Protein AF-A0AAV4MC51-F1 (afdb_monomer_lite)

Secondary structure (DSSP, 8-state):
-HHHHHHHHHHHHHHHHHHHHHHHHHHHHHHHHHHHHHHHHHHHHHHHHHHHHHHHHHHTT------TTTHHHHHHHHHHHHHHHHHHHHHHHHTS-HHHHHHHHHHHHHHHHHHHHHHHHHHHHHHHHHHHHHHHHHHHHHHHHHHHHHHHHHHHHHHHHHHHHHHHHHHHHHHHHHHHHHHHHHHHHHHHHHHHHHHHHHHHHHHHHHHHHHHHHHHHHHIIIIITTT----S-S---------SS----S-HHHHHHHHHHHHHHHHHHHHTS-----------------------------------PPPPPP-PPPPPPP------------

Structure (mmCIF, N/CA/C/O backbone):
data_AF-A0AAV4MC51-F1
#
_entry.id   AF-A0AAV4MC51-F1
#
loop_
_atom_site.group_PDB
_atom_site.id
_atom_site.type_symbol
_atom_site.label_atom_id
_atom_site.label_alt_id
_atom_site.label_comp_id
_atom_site.label_asym_id
_atom_site.label_entity_id
_atom_site.label_seq_id
_atom_site.pdbx_PDB_ins_code
_atom_site.Cartn_x
_atom_site.Cartn_y
_atom_site.Cartn_z
_atom_site.occupancy
_atom_site.B_iso_or_equiv
_atom_site.auth_seq_id
_atom_site.auth_comp_id
_atom_site.auth_asym_id
_atom_site.auth_atom_id
_atom_site.pdbx_PDB_model_num
ATOM 1 N N . MET A 1 1 ? 11.069 18.312 -15.472 1.00 50.25 1 MET A N 1
ATOM 2 C CA . MET A 1 1 ? 12.139 17.637 -16.248 1.00 50.25 1 MET A CA 1
ATOM 3 C C . MET A 1 1 ? 11.654 16.826 -17.460 1.00 50.25 1 MET A C 1
ATOM 5 O O . MET A 1 1 ? 12.389 16.757 -18.437 1.00 50.25 1 MET A O 1
ATOM 9 N N . LEU A 1 2 ? 10.421 16.301 -17.485 1.00 48.34 2 LEU A N 1
ATOM 10 C CA . LEU A 1 2 ? 9.883 15.518 -18.620 1.00 48.34 2 LEU A CA 1
ATOM 11 C C . LEU A 1 2 ? 9.881 16.248 -19.986 1.00 48.34 2 LEU A C 1
ATOM 13 O O . LEU A 1 2 ? 10.142 15.630 -21.013 1.00 48.34 2 LEU A O 1
ATOM 17 N N . LYS A 1 3 ? 9.699 17.578 -20.016 1.00 55.88 3 LYS A N 1
ATOM 18 C CA . LYS A 1 3 ? 9.700 18.366 -21.269 1.00 55.88 3 LYS A CA 1
ATOM 19 C C . LYS A 1 3 ? 11.071 18.485 -21.960 1.00 55.88 3 LYS A C 1
ATOM 21 O O . LYS A 1 3 ? 11.108 18.735 -23.159 1.00 55.88 3 LYS A O 1
ATOM 26 N N . LYS A 1 4 ? 12.194 18.313 -21.243 1.00 58.88 4 LYS A N 1
ATOM 27 C CA . LYS A 1 4 ? 13.542 18.359 -21.852 1.00 58.88 4 LYS A CA 1
ATOM 28 C C . LYS A 1 4 ? 13.909 17.031 -22.527 1.00 58.88 4 LYS A C 1
ATOM 30 O O . LYS A 1 4 ? 14.429 17.056 -23.637 1.00 58.88 4 LYS A O 1
ATOM 35 N N . LYS A 1 5 ? 13.541 15.890 -21.927 1.00 58.84 5 LYS A N 1
ATOM 36 C CA . LYS A 1 5 ? 13.792 14.553 -22.503 1.00 58.84 5 LYS A CA 1
ATOM 37 C C . LYS A 1 5 ? 13.066 14.336 -23.841 1.00 58.84 5 LYS A C 1
ATOM 39 O O . LYS A 1 5 ? 13.622 13.713 -24.738 1.00 58.84 5 LYS A O 1
ATOM 44 N N . GLY A 1 6 ? 11.870 14.909 -24.014 1.00 64.75 6 GLY A N 1
ATOM 45 C CA . GLY A 1 6 ? 11.143 14.854 -25.291 1.00 64.75 6 GLY A CA 1
ATOM 46 C C . GLY A 1 6 ? 11.838 15.598 -26.440 1.00 64.75 6 GLY A C 1
ATOM 47 O O . GLY A 1 6 ? 11.823 15.123 -27.570 1.00 64.75 6 GLY A O 1
ATOM 48 N N . LYS A 1 7 ? 12.506 16.726 -26.157 1.00 70.94 7 LYS A N 1
ATOM 49 C CA . LYS A 1 7 ? 13.200 17.521 -27.187 1.00 70.94 7 LYS A CA 1
ATOM 50 C C . LYS A 1 7 ? 14.459 16.836 -27.723 1.00 70.94 7 LYS A C 1
ATOM 52 O O . LYS A 1 7 ? 14.741 16.954 -28.908 1.00 70.94 7 LYS A O 1
ATOM 57 N N . ILE A 1 8 ? 15.181 16.105 -26.872 1.00 75.94 8 ILE A N 1
ATOM 58 C CA . ILE A 1 8 ? 16.390 15.372 -27.278 1.00 75.94 8 ILE A CA 1
ATOM 59 C C . ILE A 1 8 ? 16.013 14.198 -28.188 1.00 75.94 8 ILE A C 1
ATOM 61 O O . ILE A 1 8 ? 16.574 14.071 -29.271 1.00 75.94 8 ILE A O 1
ATOM 65 N N . LYS A 1 9 ? 14.985 13.416 -27.821 1.00 78.19 9 LYS A N 1
ATOM 66 C CA . LYS A 1 9 ? 14.480 12.319 -28.669 1.00 78.19 9 LYS A CA 1
ATOM 67 C C . LYS A 1 9 ? 14.028 12.805 -30.048 1.00 78.19 9 LYS A C 1
ATOM 69 O O . LYS A 1 9 ? 14.306 12.147 -31.042 1.00 78.19 9 LYS A O 1
ATOM 74 N N . LEU A 1 10 ? 13.367 13.963 -30.108 1.00 83.06 10 LEU A N 1
ATOM 75 C CA . LEU A 1 10 ? 12.896 14.529 -31.371 1.00 83.06 10 LEU A CA 1
ATOM 76 C C . LEU A 1 10 ? 14.051 15.006 -32.264 1.00 83.06 10 LEU A C 1
ATOM 78 O O . LEU A 1 10 ? 13.988 14.828 -33.474 1.00 83.06 10 LEU A O 1
ATOM 82 N N . LYS A 1 11 ? 15.113 15.575 -31.677 1.00 83.38 11 LYS A N 1
ATOM 83 C CA . LYS A 1 11 ? 16.300 16.005 -32.430 1.00 83.38 11 LYS A CA 1
ATOM 84 C C . LYS A 1 11 ? 17.061 14.808 -33.011 1.00 83.38 11 LYS A C 1
ATOM 86 O O . LYS A 1 11 ? 17.324 14.798 -34.204 1.00 83.38 11 LYS A O 1
ATOM 91 N N . VAL A 1 12 ? 17.302 13.772 -32.202 1.00 85.00 12 VAL A N 1
ATOM 92 C CA . VAL A 1 12 ? 17.969 12.535 -32.656 1.00 85.00 12 VAL A CA 1
ATOM 93 C C . VAL A 1 12 ? 17.168 11.842 -33.763 1.00 85.00 12 VAL A C 1
ATOM 95 O O . VAL A 1 12 ? 17.741 11.419 -34.760 1.00 85.00 12 VAL A O 1
ATOM 98 N N . ALA A 1 13 ? 15.838 11.776 -33.637 1.00 84.75 13 ALA A N 1
ATOM 99 C CA . ALA A 1 13 ? 14.985 11.212 -34.684 1.00 84.75 13 ALA A CA 1
ATOM 100 C C . ALA A 1 13 ? 15.058 12.007 -36.000 1.00 84.75 13 ALA A C 1
ATOM 102 O O . ALA A 1 13 ? 15.025 11.419 -37.078 1.00 84.75 13 ALA A O 1
ATOM 103 N N . LEU A 1 14 ? 15.174 13.336 -35.920 1.00 89.31 14 LEU A N 1
ATOM 104 C CA . LEU A 1 14 ? 15.249 14.209 -37.091 1.00 89.31 14 LEU A CA 1
ATOM 105 C C . LEU A 1 14 ? 16.610 14.114 -37.797 1.00 89.31 14 LEU A C 1
ATOM 107 O O . LEU A 1 14 ? 16.656 14.130 -39.025 1.00 89.31 14 LEU A O 1
ATOM 111 N N . ASP A 1 15 ? 17.695 13.958 -37.038 1.00 89.31 15 ASP A N 1
ATOM 112 C CA . ASP A 1 15 ? 19.036 13.743 -37.591 1.00 89.31 15 ASP A CA 1
ATOM 113 C C . ASP A 1 15 ? 19.159 12.343 -38.230 1.00 89.31 15 ASP A C 1
ATOM 115 O O . ASP A 1 15 ? 19.664 12.219 -39.345 1.00 89.31 15 ASP A O 1
ATOM 119 N N . LEU A 1 16 ? 18.582 11.300 -37.614 1.00 87.38 16 LEU A N 1
ATOM 120 C CA . LEU A 1 16 ? 18.492 9.963 -38.224 1.00 87.38 16 LEU A CA 1
ATOM 121 C C . LEU A 1 16 ? 17.684 9.966 -39.530 1.00 87.38 16 LEU A C 1
ATOM 123 O O . LEU A 1 16 ? 18.076 9.315 -40.497 1.00 87.38 16 LEU A O 1
ATOM 127 N N . ALA A 1 17 ? 16.578 10.715 -39.586 1.00 88.50 17 ALA A N 1
ATOM 128 C CA . ALA A 1 17 ? 15.762 10.825 -40.793 1.00 88.50 17 ALA A CA 1
ATOM 129 C C . ALA A 1 17 ? 16.511 11.508 -41.952 1.00 88.50 17 ALA A C 1
ATOM 131 O O . ALA A 1 17 ? 16.358 11.095 -43.100 1.00 88.50 17 ALA A O 1
ATOM 132 N N . LYS A 1 18 ? 17.345 12.517 -41.663 1.00 90.69 18 LYS A N 1
ATOM 133 C CA . LYS A 1 18 ? 18.205 13.155 -42.674 1.00 90.69 18 LYS A CA 1
ATOM 134 C C . LYS A 1 18 ? 19.258 12.192 -43.209 1.00 90.69 18 LYS A C 1
ATOM 136 O O . LYS A 1 18 ? 19.372 12.052 -44.422 1.00 90.69 18 LYS A O 1
ATOM 141 N N . ASN A 1 19 ? 19.941 11.469 -42.323 1.00 88.12 19 ASN A N 1
ATOM 142 C CA . ASN A 1 19 ? 20.953 10.492 -42.728 1.00 88.12 19 ASN A CA 1
ATOM 143 C C . ASN A 1 19 ? 20.348 9.360 -43.578 1.00 88.12 19 ASN A C 1
ATOM 145 O O . ASN A 1 19 ? 20.951 8.935 -44.558 1.00 88.12 19 ASN A O 1
ATOM 149 N N . LEU A 1 20 ? 19.130 8.904 -43.255 1.00 88.88 20 LEU A N 1
ATOM 150 C CA . LEU A 1 20 ? 18.408 7.925 -44.075 1.00 88.88 20 LEU A CA 1
ATOM 151 C C . LEU A 1 20 ? 18.030 8.475 -45.457 1.00 88.88 20 LEU A C 1
ATOM 153 O O . LEU A 1 20 ? 18.090 7.739 -46.439 1.00 88.88 20 LEU A O 1
ATOM 157 N N . ALA A 1 21 ? 17.653 9.753 -45.552 1.00 89.19 21 ALA A N 1
ATOM 158 C CA . ALA A 1 21 ? 17.353 10.386 -46.834 1.00 89.19 21 ALA A CA 1
ATOM 159 C C . ALA A 1 21 ? 18.606 10.516 -47.716 1.00 89.19 21 ALA A C 1
ATOM 161 O O . ALA A 1 21 ? 18.536 10.254 -48.915 1.00 89.19 21 ALA A O 1
ATOM 162 N N . GLU A 1 22 ? 19.751 10.864 -47.126 1.00 89.69 22 GLU A N 1
ATOM 163 C CA . GLU A 1 22 ? 21.036 10.906 -47.832 1.00 89.69 22 GLU A CA 1
ATOM 164 C C . GLU A 1 22 ? 21.460 9.512 -48.311 1.00 89.69 22 GLU A C 1
ATOM 166 O O . GLU A 1 22 ? 21.801 9.357 -49.481 1.00 89.69 22 GLU A O 1
ATOM 171 N N . LEU A 1 23 ? 21.342 8.482 -47.464 1.00 88.81 23 LEU A N 1
ATOM 172 C CA . LEU A 1 23 ? 21.632 7.093 -47.843 1.00 88.81 23 LEU A CA 1
ATOM 173 C C . LEU A 1 23 ? 20.765 6.625 -49.023 1.00 88.81 23 LEU A C 1
ATOM 175 O O . LEU A 1 23 ? 21.254 5.974 -49.940 1.00 88.81 23 LEU A O 1
ATOM 179 N N . ASN A 1 24 ? 19.483 6.996 -49.030 1.00 89.00 24 ASN A N 1
ATOM 180 C CA . ASN A 1 24 ? 18.566 6.639 -50.110 1.00 89.00 24 ASN A CA 1
ATOM 181 C C . ASN A 1 24 ? 18.911 7.351 -51.433 1.00 89.00 24 ASN A C 1
ATOM 183 O O . ASN A 1 24 ? 18.680 6.806 -52.507 1.00 89.00 24 ASN A O 1
ATOM 187 N N . ASN A 1 25 ? 19.494 8.554 -51.378 1.00 90.00 25 ASN A N 1
ATOM 188 C CA . ASN A 1 25 ? 20.013 9.219 -52.575 1.00 90.00 25 ASN A CA 1
ATOM 189 C C . ASN A 1 25 ? 21.273 8.527 -53.114 1.00 90.00 25 ASN A C 1
ATOM 191 O O . ASN A 1 25 ? 21.419 8.430 -54.327 1.00 90.00 25 ASN A O 1
ATOM 195 N N . TYR A 1 26 ? 22.149 8.015 -52.241 1.00 87.50 26 TYR A N 1
ATOM 196 C CA . TYR A 1 26 ? 23.305 7.224 -52.675 1.00 87.50 26 TYR A CA 1
ATOM 197 C C . TYR A 1 26 ? 22.891 5.918 -53.359 1.00 87.50 26 TYR A C 1
ATOM 199 O O . TYR A 1 26 ? 23.420 5.619 -54.422 1.00 87.50 26 TYR A O 1
ATOM 207 N N . LEU A 1 27 ? 21.907 5.197 -52.810 1.00 87.06 27 LEU A N 1
ATOM 208 C CA . LEU A 1 27 ? 21.383 3.973 -53.434 1.00 87.06 27 LEU A CA 1
ATOM 209 C C . LEU A 1 27 ? 20.798 4.237 -54.829 1.00 87.06 27 LEU A C 1
ATOM 211 O O . LEU A 1 27 ? 21.036 3.469 -55.749 1.00 87.06 27 LEU A O 1
ATOM 215 N N . LYS A 1 28 ? 20.101 5.363 -55.022 1.00 89.38 28 LYS A N 1
ATOM 216 C CA . LYS A 1 28 ? 19.599 5.747 -56.352 1.00 89.38 28 LYS A CA 1
ATOM 217 C C . LYS A 1 28 ? 20.711 6.033 -57.358 1.00 89.38 28 LYS A C 1
ATOM 219 O O . LYS A 1 28 ? 20.569 5.683 -58.520 1.00 89.38 28 LYS A O 1
ATOM 224 N N . LEU A 1 29 ? 21.794 6.677 -56.922 1.00 89.25 29 LEU A N 1
ATOM 225 C CA . LEU A 1 29 ? 22.951 6.928 -57.786 1.00 89.25 29 LEU A CA 1
ATOM 226 C C . LEU A 1 29 ? 23.673 5.625 -58.161 1.00 89.25 29 LEU A C 1
ATOM 228 O O . LEU A 1 29 ? 24.224 5.531 -59.253 1.00 89.25 29 LEU A O 1
ATOM 232 N N . GLU A 1 30 ? 23.669 4.630 -57.271 1.00 88.88 30 GLU A N 1
ATOM 233 C CA . GLU A 1 30 ? 24.197 3.291 -57.550 1.00 88.88 30 GLU A CA 1
ATOM 234 C C . GLU A 1 30 ? 23.331 2.559 -58.588 1.00 88.88 30 GLU A C 1
ATOM 236 O O . GLU A 1 30 ? 23.865 2.081 -59.587 1.00 88.88 30 GLU A O 1
ATOM 241 N N . ASP A 1 31 ? 22.001 2.591 -58.434 1.00 88.81 31 ASP A N 1
ATOM 242 C CA . ASP A 1 31 ? 21.061 2.029 -59.415 1.00 88.81 31 ASP A CA 1
ATOM 243 C C . ASP A 1 31 ? 21.202 2.691 -60.807 1.00 88.81 31 ASP A C 1
ATOM 245 O O . ASP A 1 31 ? 21.149 2.009 -61.833 1.00 88.81 31 ASP A O 1
ATOM 249 N N . GLU A 1 32 ? 21.406 4.016 -60.865 1.00 90.62 32 GLU A N 1
ATOM 250 C CA . GLU A 1 32 ? 21.660 4.748 -62.119 1.00 90.62 32 GLU A CA 1
ATOM 251 C C . GLU A 1 32 ? 22.982 4.314 -62.775 1.00 90.62 32 GLU A C 1
ATOM 253 O O . GLU A 1 32 ? 23.027 4.080 -63.985 1.00 90.62 32 GLU A O 1
ATOM 258 N N . ALA A 1 33 ? 24.048 4.137 -61.988 1.00 86.12 33 ALA A N 1
ATOM 259 C CA . ALA A 1 33 ? 25.337 3.669 -62.494 1.00 86.12 33 ALA A CA 1
ATOM 260 C C . ALA A 1 33 ? 25.267 2.228 -63.034 1.00 86.12 33 ALA A C 1
ATOM 262 O O . ALA A 1 33 ? 25.865 1.920 -64.070 1.00 86.12 33 ALA A O 1
ATOM 263 N N . ASP A 1 34 ? 24.509 1.352 -62.373 1.00 86.75 34 ASP A N 1
ATOM 264 C CA . ASP A 1 34 ? 24.262 -0.010 -62.848 1.00 86.75 34 ASP A CA 1
ATOM 265 C C . ASP A 1 34 ? 23.446 -0.017 -64.149 1.00 86.75 34 ASP A C 1
ATOM 267 O O . ASP A 1 34 ? 23.729 -0.796 -65.066 1.00 86.75 34 ASP A O 1
ATOM 271 N N . GLN A 1 35 ? 22.478 0.892 -64.287 1.00 89.44 35 GLN A N 1
ATOM 272 C CA . GLN A 1 35 ? 21.711 1.051 -65.521 1.00 89.44 35 GLN A CA 1
ATOM 273 C C . GLN A 1 35 ? 22.593 1.517 -66.692 1.00 89.44 35 GLN A C 1
ATOM 275 O O . GLN A 1 35 ? 22.467 0.991 -67.804 1.00 89.44 35 GLN A O 1
ATOM 280 N N . ASP A 1 36 ? 23.530 2.433 -66.446 1.00 88.31 36 ASP A N 1
ATOM 281 C CA . ASP A 1 36 ? 24.516 2.871 -67.439 1.00 88.31 36 ASP A CA 1
ATOM 282 C C . ASP A 1 36 ? 25.457 1.727 -67.861 1.00 88.31 36 ASP A C 1
ATOM 284 O O . ASP A 1 36 ? 25.787 1.587 -69.045 1.00 88.31 36 ASP A O 1
ATOM 288 N N . LEU A 1 37 ? 25.850 0.847 -66.931 1.00 85.19 37 LEU A N 1
ATOM 289 C CA . LEU A 1 37 ? 26.645 -0.347 -67.244 1.00 85.19 37 LEU A CA 1
ATOM 290 C C . LEU A 1 37 ? 25.886 -1.333 -68.140 1.00 85.19 37 LEU A C 1
ATOM 292 O O . LEU A 1 37 ? 26.482 -1.912 -69.057 1.00 85.19 37 LEU A O 1
ATOM 296 N N . VAL A 1 38 ? 24.579 -1.502 -67.923 1.00 87.31 38 VAL A N 1
ATOM 297 C CA . VAL A 1 38 ? 23.725 -2.325 -68.793 1.00 87.31 38 VAL A CA 1
ATOM 298 C C . VAL A 1 38 ? 23.650 -1.725 -70.198 1.00 87.31 38 VAL A C 1
ATOM 300 O O . VAL A 1 38 ? 23.897 -2.440 -71.173 1.00 87.31 38 VAL A O 1
ATOM 303 N N . GLN A 1 39 ? 23.415 -0.413 -70.319 1.00 87.19 39 GLN A N 1
ATOM 304 C CA . GLN A 1 39 ? 23.405 0.275 -71.619 1.00 87.19 39 GLN A CA 1
ATOM 305 C C . GLN A 1 39 ? 24.753 0.159 -72.341 1.00 87.19 39 GLN A C 1
ATOM 307 O O . GLN A 1 39 ? 24.806 -0.066 -73.553 1.00 87.19 39 GLN A O 1
ATOM 312 N N . PHE A 1 40 ? 25.864 0.244 -71.606 1.00 85.25 40 PHE A N 1
ATOM 313 C CA . PHE A 1 40 ? 27.193 0.035 -72.170 1.00 85.25 40 PHE A CA 1
ATOM 314 C C . PHE A 1 40 ? 27.392 -1.408 -72.667 1.00 85.25 40 PHE A C 1
ATOM 316 O O . PHE A 1 40 ? 28.027 -1.636 -73.701 1.00 85.25 40 PHE A O 1
ATOM 323 N N . GLY A 1 41 ? 26.815 -2.392 -71.971 1.00 85.38 41 GLY A N 1
ATOM 324 C CA . GLY A 1 41 ? 26.768 -3.788 -72.407 1.00 85.38 41 GLY A CA 1
ATOM 325 C C . GLY A 1 41 ? 26.028 -3.969 -73.736 1.00 85.38 41 GLY A C 1
ATOM 326 O O . GLY A 1 41 ? 26.558 -4.599 -74.656 1.00 85.38 41 GLY A O 1
ATOM 327 N N . GLU A 1 42 ? 24.851 -3.357 -73.875 1.00 87.19 42 GLU A N 1
ATOM 328 C CA . GLU A 1 42 ? 24.064 -3.363 -75.117 1.00 87.19 42 GLU A CA 1
ATOM 329 C C . GLU A 1 42 ? 24.795 -2.649 -76.262 1.00 87.19 42 GLU A C 1
ATOM 331 O O . GLU A 1 42 ? 24.848 -3.149 -77.393 1.00 87.19 42 GLU A O 1
ATOM 336 N N . PHE A 1 43 ? 25.443 -1.518 -75.975 1.00 88.88 43 PHE A N 1
ATOM 337 C CA . PHE A 1 43 ? 26.292 -0.820 -76.938 1.00 88.88 43 PHE A CA 1
ATOM 338 C C . PHE A 1 43 ? 27.453 -1.705 -77.413 1.00 88.88 43 PHE A C 1
ATOM 340 O O . PHE A 1 43 ? 27.717 -1.821 -78.609 1.00 88.88 43 PHE A O 1
ATOM 347 N N . LYS A 1 44 ? 28.124 -2.410 -76.498 1.00 86.94 44 LYS A N 1
ATOM 348 C CA . LYS A 1 44 ? 29.199 -3.345 -76.852 1.00 86.94 44 LYS A CA 1
ATOM 349 C C . LYS A 1 44 ? 28.686 -4.495 -77.720 1.00 86.94 44 LYS A C 1
ATOM 351 O O . LYS A 1 44 ? 29.370 -4.917 -78.653 1.00 86.94 44 LYS A O 1
ATOM 356 N N . GLN A 1 45 ? 27.487 -4.998 -77.443 1.00 87.06 45 GLN A N 1
ATOM 357 C CA . GLN A 1 45 ? 26.877 -6.072 -78.221 1.00 87.06 45 GLN A CA 1
ATOM 358 C C . GLN A 1 45 ? 26.471 -5.605 -79.624 1.00 87.06 45 GLN A C 1
ATOM 360 O O . GLN A 1 45 ? 26.774 -6.285 -80.603 1.00 87.06 45 GLN A O 1
ATOM 365 N N . THR A 1 46 ? 25.861 -4.425 -79.751 1.00 87.88 46 THR A N 1
ATOM 366 C CA . THR A 1 46 ? 25.545 -3.824 -81.057 1.00 87.88 46 THR A CA 1
ATOM 367 C C . THR A 1 46 ? 26.810 -3.513 -81.855 1.00 87.88 46 THR A C 1
ATOM 369 O O . THR A 1 46 ? 26.871 -3.840 -83.040 1.00 87.88 46 THR A O 1
ATOM 372 N N . PHE A 1 47 ? 27.860 -2.995 -81.212 1.00 87.31 47 PHE A N 1
ATOM 373 C CA . PHE A 1 47 ? 29.167 -2.790 -81.834 1.00 87.31 47 PHE A CA 1
ATOM 374 C C . PHE A 1 47 ? 29.762 -4.103 -82.360 1.00 87.31 47 PHE A C 1
ATOM 376 O O . PHE A 1 47 ? 30.181 -4.174 -83.516 1.00 87.31 47 PHE A O 1
ATOM 383 N N . ASN A 1 48 ? 29.732 -5.172 -81.559 1.00 86.88 48 ASN A N 1
ATOM 384 C CA . ASN A 1 48 ? 30.182 -6.494 -81.995 1.00 86.88 48 ASN A CA 1
ATOM 385 C C . ASN A 1 48 ? 29.341 -7.032 -83.159 1.00 86.88 48 ASN A C 1
ATOM 387 O O . ASN A 1 48 ? 29.911 -7.551 -84.112 1.00 86.88 48 ASN A O 1
ATOM 391 N N . ASN A 1 49 ? 28.019 -6.840 -83.145 1.00 86.75 49 ASN A N 1
ATOM 392 C CA . ASN A 1 49 ? 27.143 -7.232 -84.253 1.00 86.75 49 ASN A CA 1
ATOM 393 C C . ASN A 1 49 ? 27.471 -6.468 -85.544 1.00 86.75 49 ASN A C 1
ATOM 395 O O . ASN A 1 49 ? 27.432 -7.051 -86.628 1.00 86.75 49 ASN A O 1
ATOM 399 N N . VAL A 1 50 ? 27.823 -5.182 -85.453 1.00 85.88 50 VAL A N 1
ATOM 400 C CA . VAL A 1 50 ? 28.284 -4.385 -86.601 1.00 85.88 50 VAL A CA 1
ATOM 401 C C . VAL A 1 50 ? 29.622 -4.917 -87.116 1.00 85.88 50 VAL A C 1
ATOM 403 O O . VAL A 1 50 ? 29.753 -5.177 -88.312 1.00 85.88 50 VAL A O 1
ATOM 406 N N . VAL A 1 51 ? 30.594 -5.162 -86.233 1.00 83.56 51 VAL A N 1
ATOM 407 C CA . VAL A 1 51 ? 31.892 -5.758 -86.597 1.00 83.56 51 VAL A CA 1
ATOM 408 C C . VAL A 1 51 ? 31.709 -7.132 -87.251 1.00 83.56 51 VAL A C 1
ATOM 410 O O . VAL A 1 51 ? 32.322 -7.418 -88.284 1.00 83.56 51 VAL A O 1
ATOM 413 N N . ASP A 1 52 ? 30.834 -7.968 -86.697 1.00 82.56 52 ASP A N 1
ATOM 414 C CA . ASP A 1 52 ? 30.513 -9.296 -87.212 1.00 82.56 52 ASP A CA 1
ATOM 415 C C . ASP A 1 52 ? 29.703 -9.241 -88.511 1.00 82.56 52 ASP A C 1
ATOM 417 O O . ASP A 1 52 ? 29.850 -10.146 -89.322 1.00 82.56 52 ASP A O 1
ATOM 421 N N . SER A 1 53 ? 28.926 -8.182 -88.764 1.00 81.50 53 SER A N 1
ATOM 422 C CA . SER A 1 53 ? 28.235 -7.937 -90.043 1.00 81.50 53 SER A CA 1
ATOM 423 C C . SER A 1 53 ? 29.182 -7.416 -91.128 1.00 81.50 53 SER A C 1
ATOM 425 O O . SER A 1 53 ? 29.019 -7.733 -92.307 1.00 81.50 53 SER A O 1
ATOM 427 N N . ILE A 1 54 ? 30.227 -6.678 -90.745 1.00 75.62 54 ILE A N 1
ATOM 428 C CA . ILE A 1 54 ? 31.296 -6.230 -91.650 1.00 75.62 54 ILE A CA 1
ATOM 429 C C . ILE A 1 54 ? 32.248 -7.391 -91.990 1.00 75.62 54 ILE A C 1
ATOM 431 O O . ILE A 1 54 ? 32.762 -7.477 -93.109 1.00 75.62 54 ILE A O 1
ATOM 435 N N . ARG A 1 55 ? 32.461 -8.341 -91.069 1.00 72.88 55 ARG A N 1
ATOM 436 C CA . ARG A 1 55 ? 33.347 -9.502 -91.272 1.00 72.88 55 ARG A CA 1
ATOM 437 C C . ARG A 1 55 ? 33.002 -10.351 -92.520 1.00 72.88 55 ARG A C 1
ATOM 439 O O . ARG A 1 55 ? 33.936 -10.694 -93.247 1.00 72.88 55 ARG A O 1
ATOM 446 N N . PRO A 1 56 ? 31.735 -10.680 -92.846 1.00 63.72 56 PRO A N 1
ATOM 447 C CA . PRO A 1 56 ? 31.368 -11.364 -94.081 1.00 63.72 56 PRO A CA 1
ATOM 448 C C . PRO A 1 56 ? 31.389 -10.450 -95.307 1.00 63.72 56 PRO A C 1
ATOM 450 O O . PRO A 1 56 ? 31.570 -10.975 -96.396 1.00 63.72 56 PRO A O 1
ATOM 453 N N . VAL A 1 57 ? 31.281 -9.121 -95.177 1.00 63.53 57 VAL A N 1
ATOM 454 C CA . VAL A 1 57 ? 31.528 -8.197 -96.306 1.00 63.53 57 VAL A CA 1
ATOM 455 C C . VAL A 1 57 ? 33.003 -8.258 -96.714 1.00 63.53 57 VAL A C 1
ATOM 457 O O . VAL A 1 57 ? 33.301 -8.409 -97.894 1.00 63.53 57 VAL A O 1
ATOM 460 N N . LYS A 1 58 ? 33.924 -8.312 -95.739 1.00 57.53 58 LYS A N 1
ATOM 461 C CA . LYS A 1 58 ? 35.349 -8.597 -95.992 1.00 57.53 58 LYS A CA 1
ATOM 462 C C . LYS A 1 58 ? 35.605 -10.003 -96.559 1.00 57.53 58 LYS A C 1
ATOM 464 O O . LYS A 1 58 ? 36.559 -10.183 -97.306 1.00 57.53 58 LYS A O 1
ATOM 469 N N . ARG A 1 59 ? 34.775 -11.006 -96.233 1.00 53.59 59 ARG A N 1
ATOM 470 C CA . ARG A 1 59 ? 34.934 -12.394 -96.731 1.00 53.59 59 ARG A CA 1
ATOM 471 C C . ARG A 1 59 ? 34.209 -12.682 -98.055 1.00 53.59 59 ARG A C 1
ATOM 473 O O . ARG A 1 59 ? 34.649 -13.559 -98.785 1.00 53.59 59 ARG A O 1
ATOM 480 N N . LYS A 1 60 ? 33.156 -11.937 -98.417 1.00 49.47 60 LYS A N 1
ATOM 481 C CA . LYS A 1 60 ? 32.434 -12.064 -99.703 1.00 49.47 60 LYS A CA 1
ATOM 482 C C . LYS A 1 60 ? 33.159 -11.409 -100.887 1.00 49.47 60 LYS A C 1
ATOM 484 O O . LYS A 1 60 ? 32.672 -11.505 -102.007 1.00 49.47 60 LYS A O 1
ATOM 489 N N . HIS A 1 61 ? 34.314 -10.782 -100.669 1.00 48.44 61 HIS A N 1
ATOM 490 C CA . HIS A 1 61 ? 35.212 -10.326 -101.741 1.00 48.44 61 HIS A CA 1
ATOM 491 C C . HIS A 1 61 ? 36.382 -11.276 -102.029 1.00 48.44 61 HIS A C 1
ATOM 493 O O . HIS A 1 61 ? 37.240 -10.958 -102.839 1.00 48.44 61 HIS A O 1
ATOM 499 N N . TYR A 1 62 ? 36.380 -12.484 -101.460 1.00 47.88 62 TYR A N 1
ATOM 500 C CA . TYR A 1 62 ? 37.324 -13.535 -101.840 1.00 47.88 62 TYR A CA 1
ATOM 501 C C . TYR A 1 62 ? 36.582 -14.826 -102.206 1.00 47.88 62 TYR A C 1
ATOM 503 O O . TYR A 1 62 ? 36.604 -15.810 -101.472 1.00 47.88 62 TYR A O 1
ATOM 511 N N . HIS A 1 63 ? 35.930 -14.824 -103.373 1.00 43.66 63 HIS A N 1
ATOM 512 C CA . HIS A 1 63 ? 35.687 -16.054 -104.130 1.00 43.66 63 HIS A CA 1
ATOM 513 C C . HIS A 1 63 ? 36.672 -16.105 -105.309 1.00 43.66 63 HIS A C 1
ATOM 515 O O . HIS A 1 63 ? 36.614 -15.238 -106.181 1.00 43.66 63 HIS A O 1
ATOM 521 N N . PRO A 1 64 ? 37.581 -17.097 -105.355 1.00 49.38 64 PRO A N 1
ATOM 522 C CA . PRO A 1 64 ? 38.539 -17.250 -106.437 1.00 49.38 64 PRO A CA 1
ATOM 523 C C . PRO A 1 64 ? 37.923 -18.113 -107.542 1.00 49.38 64 PRO A C 1
ATOM 525 O O . PRO A 1 64 ? 38.137 -19.319 -107.565 1.00 49.38 64 PRO A O 1
ATOM 528 N N . LEU A 1 65 ? 37.145 -17.518 -108.448 1.00 37.38 65 LEU A N 1
ATOM 529 C CA . LEU A 1 65 ? 36.721 -18.179 -109.687 1.00 37.38 65 LEU A CA 1
ATOM 530 C C . LEU A 1 65 ? 36.773 -17.194 -110.864 1.00 37.38 65 LEU A C 1
ATOM 532 O O . LEU A 1 65 ? 35.936 -16.315 -111.022 1.00 37.38 65 LEU A O 1
ATOM 536 N N . GLU A 1 66 ? 37.841 -17.364 -111.644 1.00 45.97 66 GLU A N 1
ATOM 537 C CA . GLU A 1 66 ? 37.885 -17.266 -113.106 1.00 45.97 66 GLU A CA 1
ATOM 538 C C . GLU A 1 66 ? 37.157 -16.094 -113.782 1.00 45.97 66 GLU A C 1
ATOM 540 O O . GLU A 1 66 ? 36.161 -16.263 -114.475 1.00 45.97 66 GLU A O 1
ATOM 545 N N . ILE A 1 67 ? 37.777 -14.911 -113.725 1.00 40.22 67 ILE A N 1
ATOM 546 C CA . ILE A 1 67 ? 37.703 -13.928 -114.817 1.00 40.22 67 ILE A CA 1
ATOM 547 C C . ILE A 1 67 ? 39.138 -13.544 -115.195 1.00 40.22 67 ILE A C 1
ATOM 549 O O . ILE A 1 67 ? 39.682 -12.504 -114.819 1.00 40.22 67 ILE A O 1
ATOM 553 N N . ARG A 1 68 ? 39.808 -14.432 -115.938 1.00 44.34 68 ARG A N 1
ATOM 554 C CA . ARG A 1 68 ? 41.008 -14.052 -116.692 1.00 44.34 68 ARG A CA 1
ATOM 555 C C . ARG A 1 68 ? 40.557 -13.068 -117.770 1.00 44.34 68 ARG A C 1
ATOM 557 O O . ARG A 1 68 ? 39.903 -13.492 -118.710 1.00 44.34 68 ARG A O 1
ATOM 564 N N . TYR A 1 69 ? 40.84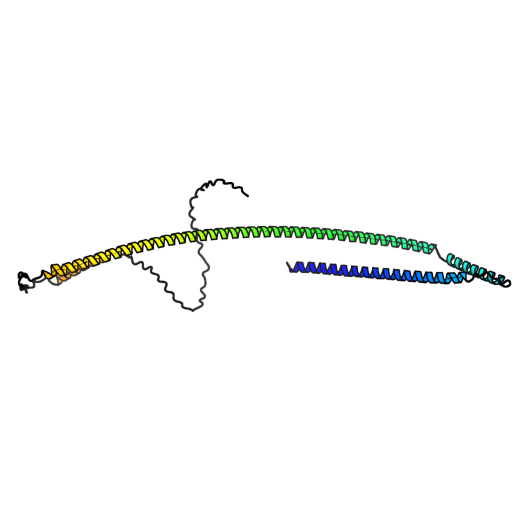3 -11.781 -117.554 1.00 41.81 69 TYR A N 1
ATOM 565 C CA . TYR A 1 69 ? 41.298 -10.770 -118.533 1.00 41.81 69 TYR A CA 1
ATOM 566 C C . TYR A 1 69 ? 41.013 -9.300 -118.153 1.00 41.81 69 TYR A C 1
ATOM 568 O O . TYR A 1 69 ? 41.347 -8.412 -118.928 1.00 41.81 69 TYR A O 1
ATOM 576 N N . THR A 1 70 ? 40.543 -8.996 -116.934 1.00 47.59 70 THR A N 1
ATOM 577 C CA . THR A 1 70 ? 40.543 -7.608 -116.394 1.00 47.59 70 THR A CA 1
ATOM 578 C C . THR A 1 70 ? 40.931 -7.495 -114.906 1.00 47.59 70 THR A C 1
ATOM 580 O O . THR A 1 70 ? 40.931 -6.404 -114.344 1.00 47.59 70 THR A O 1
ATOM 583 N N . LEU A 1 71 ? 41.349 -8.597 -114.262 1.00 41.50 71 LEU A N 1
ATOM 584 C CA . LEU A 1 71 ? 41.752 -8.639 -112.841 1.00 41.50 71 LEU A CA 1
ATOM 585 C C . LEU A 1 71 ? 43.100 -7.957 -112.519 1.00 41.50 71 LEU A C 1
ATOM 587 O O . LEU A 1 71 ? 43.420 -7.753 -111.350 1.00 41.50 71 LEU A O 1
ATOM 591 N N . GLY A 1 72 ? 43.909 -7.626 -113.530 1.00 49.16 72 GLY A N 1
ATOM 592 C CA . GLY A 1 72 ? 45.207 -6.971 -113.333 1.00 49.16 72 GLY A CA 1
ATOM 593 C C . GLY A 1 72 ? 45.082 -5.508 -112.910 1.00 49.16 72 GLY A C 1
ATOM 594 O O . GLY A 1 72 ? 45.840 -5.056 -112.065 1.00 49.16 72 GLY A O 1
ATOM 595 N N . THR A 1 73 ? 44.099 -4.778 -113.440 1.00 49.41 73 THR A N 1
ATOM 596 C CA . THR A 1 73 ? 43.903 -3.349 -113.152 1.00 49.41 73 THR A CA 1
ATOM 597 C C . THR A 1 73 ? 43.110 -3.105 -111.868 1.00 49.41 73 THR A C 1
ATOM 599 O O . THR A 1 73 ? 43.404 -2.153 -111.154 1.00 49.41 73 THR A O 1
ATOM 602 N N . ILE A 1 74 ? 42.169 -3.987 -111.512 1.00 52.06 74 ILE A N 1
ATOM 603 C CA . ILE A 1 74 ? 41.393 -3.873 -110.262 1.00 52.06 74 ILE A CA 1
ATOM 604 C C . ILE A 1 74 ? 42.273 -4.159 -109.030 1.00 52.06 74 ILE A C 1
ATOM 606 O O . ILE A 1 74 ? 42.227 -3.398 -108.071 1.00 52.06 74 ILE A O 1
ATOM 610 N N . ASN A 1 75 ? 43.160 -5.163 -109.087 1.00 54.69 75 ASN A N 1
ATOM 611 C CA . ASN A 1 75 ? 44.121 -5.447 -108.006 1.00 54.69 75 ASN A CA 1
ATOM 612 C C . ASN A 1 75 ? 45.170 -4.337 -107.804 1.00 54.69 75 ASN A C 1
ATOM 614 O O . ASN A 1 75 ? 45.709 -4.193 -106.707 1.00 54.69 75 ASN A O 1
ATOM 618 N N . ILE A 1 76 ? 45.499 -3.584 -108.859 1.00 60.59 76 ILE A N 1
ATOM 619 C CA . ILE A 1 76 ? 46.410 -2.435 -108.762 1.00 60.59 76 ILE A CA 1
ATOM 620 C C . ILE A 1 76 ? 45.688 -1.267 -108.085 1.00 60.59 76 ILE A C 1
ATOM 622 O O . ILE A 1 76 ? 46.218 -0.722 -107.126 1.00 60.59 76 ILE A O 1
ATOM 626 N N . LEU A 1 77 ? 44.452 -0.960 -108.491 1.00 60.84 77 LEU A N 1
ATOM 627 C CA . LEU A 1 77 ? 43.658 0.117 -107.888 1.00 60.84 77 LEU A CA 1
ATOM 628 C C . LEU A 1 77 ? 43.264 -0.162 -106.427 1.00 60.84 77 LEU A C 1
ATOM 630 O O . LEU A 1 77 ? 43.240 0.764 -105.621 1.00 60.84 77 LEU A O 1
ATOM 634 N N . GLU A 1 78 ? 42.986 -1.416 -106.053 1.00 66.12 78 GLU A N 1
ATOM 635 C CA . GLU A 1 78 ? 42.756 -1.785 -104.647 1.00 66.12 78 GLU A CA 1
ATOM 636 C C . GLU A 1 78 ? 44.028 -1.667 -103.808 1.00 66.12 78 GLU A C 1
ATOM 638 O O . GLU A 1 78 ? 43.969 -1.096 -102.721 1.00 66.12 78 GLU A O 1
ATOM 643 N N . ARG A 1 79 ? 45.190 -2.105 -104.319 1.00 69.88 79 ARG A N 1
ATOM 644 C CA . ARG A 1 79 ? 46.468 -1.887 -103.621 1.00 69.88 79 ARG A CA 1
ATOM 645 C C . ARG A 1 79 ? 46.804 -0.416 -103.484 1.00 69.88 79 ARG A C 1
ATOM 647 O O . ARG A 1 79 ? 47.242 -0.010 -102.419 1.00 69.88 79 ARG A O 1
ATOM 654 N N . GLU A 1 80 ? 46.607 0.378 -104.529 1.00 72.56 80 GLU A N 1
ATOM 655 C CA . GLU A 1 80 ? 46.878 1.816 -104.496 1.00 72.56 80 GLU A CA 1
ATOM 656 C C . GLU A 1 80 ? 45.945 2.535 -103.521 1.00 72.56 80 GLU A C 1
ATOM 658 O O . GLU A 1 80 ? 46.389 3.413 -102.784 1.00 72.56 80 GLU A O 1
ATOM 663 N N . LYS A 1 81 ? 44.675 2.123 -103.442 1.00 77.81 81 LYS A N 1
ATOM 664 C CA . LYS A 1 81 ? 43.732 2.641 -102.451 1.0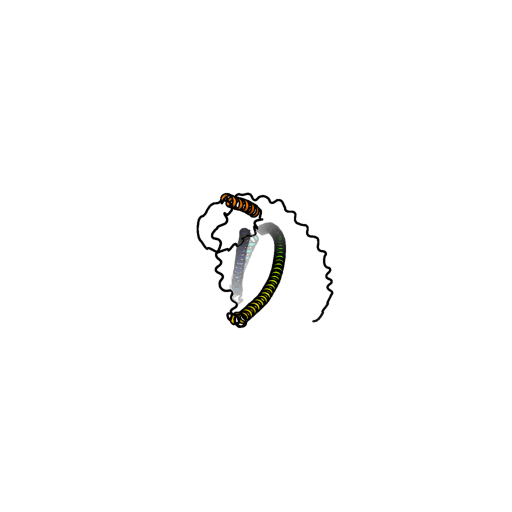0 77.81 81 LYS A CA 1
ATOM 665 C C . LYS A 1 81 ? 44.098 2.217 -101.027 1.00 77.81 81 LYS A C 1
ATOM 667 O O . LYS A 1 81 ? 44.113 3.064 -100.146 1.00 77.81 81 LYS A O 1
ATOM 672 N N . GLU A 1 82 ? 44.445 0.953 -100.792 1.00 76.94 82 GLU A N 1
ATOM 673 C CA . GLU A 1 82 ? 44.916 0.482 -99.480 1.00 76.94 82 GLU A CA 1
ATOM 674 C C . GLU A 1 82 ? 46.219 1.167 -99.061 1.00 76.94 82 GLU A C 1
ATOM 676 O O . GLU A 1 82 ? 46.407 1.485 -97.887 1.00 76.94 82 GLU A O 1
ATOM 681 N N . GLN A 1 83 ? 47.112 1.427 -100.014 1.00 76.12 83 GLN A N 1
ATOM 682 C CA . GLN A 1 83 ? 48.372 2.122 -99.785 1.00 76.12 83 GLN A CA 1
ATOM 683 C C . GLN A 1 83 ? 48.136 3.611 -99.503 1.00 76.12 83 GLN A C 1
ATOM 685 O O . GLN A 1 83 ? 48.776 4.166 -98.612 1.00 76.12 83 GLN A O 1
ATOM 690 N N . TYR A 1 84 ? 47.169 4.237 -100.178 1.00 79.12 84 TYR A N 1
ATOM 691 C CA . TYR A 1 84 ? 46.728 5.603 -99.900 1.00 79.12 84 TYR A CA 1
ATOM 692 C C . TYR A 1 84 ? 46.035 5.726 -98.538 1.00 79.12 84 TYR A C 1
ATOM 694 O O . TYR A 1 84 ? 46.364 6.625 -97.766 1.00 79.12 84 TYR A O 1
ATOM 702 N N . ASP A 1 85 ? 45.131 4.803 -98.206 1.00 79.44 85 ASP A N 1
ATOM 703 C CA . ASP A 1 85 ? 44.425 4.775 -96.924 1.00 79.44 85 ASP A CA 1
ATOM 704 C C . ASP A 1 85 ? 45.398 4.481 -95.772 1.00 79.44 85 ASP A C 1
ATOM 706 O O . ASP A 1 85 ? 45.327 5.129 -94.730 1.00 79.44 85 ASP A O 1
ATOM 710 N N . SER A 1 86 ? 46.374 3.587 -95.974 1.00 79.50 86 SER A N 1
ATOM 711 C CA . SER A 1 86 ? 47.445 3.327 -95.000 1.00 79.50 86 SER A CA 1
ATOM 712 C C . SER A 1 86 ? 48.372 4.531 -94.839 1.00 79.50 86 SER A C 1
ATOM 714 O O . SER A 1 86 ? 48.749 4.865 -93.720 1.00 79.50 86 SER A O 1
ATOM 716 N N . SER A 1 87 ? 48.716 5.219 -95.934 1.00 80.75 87 SER A N 1
ATOM 717 C CA . SER A 1 87 ? 49.541 6.431 -95.893 1.00 80.75 87 SER A CA 1
ATOM 718 C C . SER A 1 87 ? 48.834 7.564 -95.157 1.00 80.75 87 SER A C 1
ATOM 720 O O . SER A 1 87 ? 49.442 8.196 -94.300 1.00 80.75 87 SER A O 1
ATOM 722 N N . LYS A 1 88 ? 47.548 7.796 -95.441 1.00 84.12 88 LYS A N 1
ATOM 723 C CA . LYS A 1 88 ? 46.733 8.781 -94.720 1.00 84.12 88 LYS A CA 1
ATOM 724 C C . LYS A 1 88 ? 46.557 8.424 -93.255 1.00 84.12 88 LYS A C 1
ATOM 726 O O . LYS A 1 88 ? 46.569 9.305 -92.406 1.00 84.12 88 LYS A O 1
ATOM 731 N N . PHE A 1 89 ? 46.374 7.145 -92.947 1.00 80.38 89 PHE A N 1
ATOM 732 C CA . PHE A 1 89 ? 46.248 6.694 -91.569 1.00 80.38 89 PHE A CA 1
ATOM 733 C C . PHE A 1 89 ? 47.550 6.902 -90.789 1.00 80.38 89 PHE A C 1
ATOM 735 O O . PHE A 1 89 ? 47.503 7.370 -89.656 1.00 80.38 89 PHE A O 1
ATOM 742 N N . ASN A 1 90 ? 48.701 6.642 -91.411 1.00 83.62 90 ASN A N 1
ATOM 743 C CA . ASN A 1 90 ? 50.003 6.927 -90.812 1.00 83.62 90 ASN A CA 1
ATOM 744 C C . ASN A 1 90 ? 50.233 8.434 -90.647 1.00 83.62 90 ASN A C 1
ATOM 746 O O . ASN A 1 90 ? 50.665 8.847 -89.585 1.00 83.62 90 ASN A O 1
ATOM 750 N N . GLU A 1 91 ? 49.851 9.263 -91.621 1.00 84.81 91 GLU A N 1
ATOM 751 C CA . GLU A 1 91 ? 49.921 10.728 -91.498 1.00 84.81 91 GLU A CA 1
ATOM 752 C C . GLU A 1 91 ? 49.038 11.246 -90.348 1.00 84.81 91 GLU A C 1
ATOM 754 O O . GLU A 1 91 ? 49.444 12.127 -89.594 1.00 84.81 91 GLU A O 1
ATOM 759 N N . ILE A 1 92 ? 47.857 10.647 -90.148 1.00 84.69 92 ILE A N 1
ATOM 760 C CA . ILE A 1 92 ? 47.004 10.930 -88.989 1.00 84.69 92 ILE A CA 1
ATOM 761 C C . ILE A 1 92 ? 47.696 10.494 -87.692 1.00 84.69 92 ILE A C 1
ATOM 763 O O . ILE A 1 92 ? 47.707 11.270 -86.742 1.00 84.69 92 ILE A O 1
ATOM 767 N N . ILE A 1 93 ? 48.290 9.298 -87.638 1.00 85.25 93 ILE A N 1
ATOM 768 C CA . ILE A 1 93 ? 49.017 8.814 -86.452 1.00 85.25 93 ILE A CA 1
ATOM 769 C C . ILE A 1 93 ? 50.215 9.710 -86.124 1.00 85.25 93 ILE A C 1
ATOM 771 O O . ILE A 1 93 ? 50.420 10.028 -84.955 1.00 85.25 93 ILE A O 1
ATOM 775 N N . ASP A 1 94 ? 50.965 10.137 -87.135 1.00 87.75 94 ASP A N 1
ATOM 776 C CA . ASP A 1 94 ? 52.147 10.986 -86.986 1.00 87.75 94 ASP A CA 1
ATOM 777 C C . ASP A 1 94 ? 51.763 12.430 -86.621 1.00 87.75 94 ASP A C 1
ATOM 779 O O . ASP A 1 94 ? 52.531 13.127 -85.960 1.00 87.75 94 ASP A O 1
ATOM 783 N N . SER A 1 95 ? 50.554 12.876 -86.990 1.00 84.56 95 SER A N 1
ATOM 784 C CA . SER A 1 95 ? 49.997 14.168 -86.564 1.00 84.56 95 SER A CA 1
ATOM 785 C C . SER A 1 95 ? 49.520 14.191 -85.106 1.00 84.56 95 SER A C 1
ATOM 787 O O . SER A 1 95 ? 49.246 15.266 -84.569 1.00 84.56 95 SER A O 1
ATOM 789 N N . ILE A 1 96 ? 49.404 13.027 -84.452 1.00 88.94 96 ILE A N 1
ATOM 790 C CA . ILE A 1 96 ? 49.062 12.950 -83.030 1.00 88.94 96 ILE A CA 1
ATOM 791 C C . ILE A 1 96 ? 50.305 13.307 -82.215 1.00 88.94 96 ILE A C 1
ATOM 793 O O . ILE A 1 96 ? 51.277 12.556 -82.166 1.00 88.94 96 ILE A O 1
ATOM 797 N N . ASP A 1 97 ? 50.240 14.440 -81.519 1.00 89.38 97 ASP A N 1
ATOM 798 C CA . ASP A 1 97 ? 51.269 14.866 -80.572 1.00 89.38 97 ASP A CA 1
ATOM 799 C C . ASP A 1 97 ? 51.225 13.996 -79.302 1.00 89.38 97 ASP A C 1
ATOM 801 O O . ASP A 1 97 ? 50.535 14.273 -78.311 1.00 89.38 97 ASP A O 1
ATOM 805 N N . TRP A 1 98 ? 51.947 12.879 -79.355 1.00 89.25 98 TRP A N 1
ATOM 806 C CA . TRP A 1 98 ? 52.062 11.934 -78.248 1.00 89.25 98 TRP A CA 1
ATOM 807 C C . TRP A 1 98 ? 52.710 12.552 -77.004 1.00 89.25 98 TRP A C 1
ATOM 809 O O . TRP A 1 98 ? 52.383 12.133 -75.887 1.00 89.25 98 TRP A O 1
ATOM 819 N N . ASP A 1 99 ? 53.563 13.564 -77.168 1.00 89.25 99 ASP A N 1
ATOM 820 C CA . ASP A 1 99 ? 54.224 14.246 -76.058 1.00 89.25 99 ASP A CA 1
ATOM 821 C C . ASP A 1 99 ? 53.229 15.134 -75.301 1.00 89.25 99 ASP A C 1
ATOM 823 O O . ASP A 1 99 ? 53.163 15.069 -74.068 1.00 89.25 99 ASP A O 1
ATOM 827 N N . GLU A 1 100 ? 52.366 15.878 -76.006 1.00 90.25 100 GLU A N 1
ATOM 828 C CA . GLU A 1 100 ? 51.290 16.656 -75.377 1.00 90.25 100 GLU A CA 1
ATOM 829 C C . GLU A 1 100 ? 50.315 15.748 -74.605 1.00 90.25 100 GLU A C 1
ATOM 831 O O . GLU A 1 100 ? 49.928 16.053 -73.467 1.00 90.25 100 GLU A O 1
ATOM 836 N N . ILE A 1 101 ? 49.946 14.597 -75.182 1.00 88.25 101 ILE A N 1
ATOM 837 C CA . ILE A 1 101 ? 49.097 13.595 -74.516 1.00 88.25 101 ILE A CA 1
ATOM 838 C C . ILE A 1 101 ? 49.791 13.050 -73.262 1.00 88.25 101 ILE A C 1
ATOM 840 O O . ILE A 1 101 ? 49.154 12.927 -72.209 1.00 88.25 101 ILE A O 1
ATOM 844 N N . SER A 1 102 ? 51.089 12.753 -73.342 1.00 90.19 102 SER A N 1
ATOM 845 C CA . SER A 1 102 ? 51.878 12.246 -72.216 1.00 90.19 102 SER A CA 1
ATOM 846 C C . SER A 1 102 ? 51.965 13.269 -71.075 1.00 90.19 102 SER A C 1
ATOM 848 O O . SER A 1 102 ? 51.676 12.938 -69.920 1.00 90.19 102 SER A O 1
ATOM 850 N N . ILE A 1 103 ? 52.230 14.544 -71.385 1.00 90.81 103 ILE A N 1
ATOM 851 C CA . ILE A 1 103 ? 52.279 15.640 -70.404 1.00 90.81 103 ILE A CA 1
ATOM 852 C C . ILE A 1 103 ? 50.902 15.865 -69.762 1.00 90.81 103 ILE A C 1
ATOM 854 O O . ILE A 1 103 ? 50.794 15.993 -68.536 1.00 90.81 103 ILE A O 1
ATOM 858 N N . LYS A 1 104 ? 49.818 15.869 -70.553 1.00 90.75 104 LYS A N 1
ATOM 859 C CA . LYS A 1 104 ? 48.445 15.972 -70.026 1.00 90.75 104 LYS A CA 1
ATOM 860 C C . LYS A 1 104 ? 48.120 14.799 -69.103 1.00 90.75 104 LYS A C 1
ATOM 862 O O . LYS A 1 104 ? 47.585 15.020 -68.013 1.00 90.75 104 LYS A O 1
ATOM 867 N N . LYS A 1 105 ? 48.501 13.575 -69.472 1.00 92.31 105 LYS A N 1
ATOM 868 C CA . LYS A 1 105 ? 48.344 12.379 -68.632 1.00 92.31 105 LYS A CA 1
ATOM 869 C C . LYS A 1 105 ? 49.132 12.485 -67.325 1.00 92.31 105 LYS A C 1
ATOM 871 O O . LYS A 1 105 ? 48.610 12.149 -66.264 1.00 92.31 105 LYS A O 1
ATOM 876 N N . GLU A 1 106 ? 50.363 12.986 -67.357 1.00 91.44 106 GLU A N 1
ATOM 877 C CA . GLU A 1 106 ? 51.158 13.158 -66.140 1.00 91.44 106 GLU A CA 1
ATOM 878 C C . GLU A 1 106 ? 50.591 14.271 -65.242 1.00 91.44 106 GLU A C 1
ATOM 880 O O . GLU A 1 106 ? 50.494 14.099 -64.026 1.00 91.44 106 GLU A O 1
ATOM 885 N N . SER A 1 107 ? 50.145 15.390 -65.825 1.00 91.50 107 SER A N 1
ATOM 886 C CA . SER A 1 107 ? 49.537 16.502 -65.081 1.00 91.50 107 SER A CA 1
ATOM 887 C C . SER A 1 107 ? 48.211 16.109 -64.417 1.00 91.50 107 SER A C 1
ATOM 889 O O . SER A 1 107 ? 47.980 16.440 -63.252 1.00 91.50 107 SER A O 1
ATOM 891 N N . THR A 1 108 ? 47.361 15.352 -65.117 1.00 90.88 108 THR A N 1
ATOM 892 C CA . THR A 1 108 ? 46.113 14.805 -64.566 1.00 90.88 108 THR A CA 1
ATOM 893 C C . THR A 1 108 ? 46.409 13.759 -63.500 1.00 90.88 108 THR A C 1
ATOM 895 O O . THR A 1 108 ? 45.812 13.818 -62.432 1.00 90.88 108 THR A O 1
ATOM 898 N N . SER A 1 109 ? 47.397 12.883 -63.705 1.00 92.38 109 SER A N 1
ATOM 899 C CA . SER A 1 109 ? 47.855 11.928 -62.687 1.00 92.38 109 SER A CA 1
ATOM 900 C C . SER A 1 109 ? 48.349 12.625 -61.413 1.00 92.38 109 SER A C 1
ATOM 902 O O . SER A 1 109 ? 47.970 12.232 -60.310 1.00 92.38 109 SER A O 1
ATOM 904 N N . LYS A 1 110 ? 49.128 13.710 -61.534 1.00 93.25 110 LYS A N 1
ATOM 905 C CA . LYS A 1 110 ? 49.561 14.529 -60.387 1.00 93.25 110 LYS A CA 1
ATOM 906 C C . LYS A 1 110 ? 48.367 15.148 -59.652 1.00 93.25 110 LYS A C 1
ATOM 908 O O . LYS A 1 110 ? 48.297 15.013 -58.435 1.00 93.25 110 LYS A O 1
ATOM 913 N N . LYS A 1 111 ? 47.402 15.736 -60.373 1.00 93.62 111 LYS A N 1
ATOM 914 C CA . LYS A 1 111 ? 46.160 16.279 -59.783 1.00 93.62 111 LYS A CA 1
ATOM 915 C C . LYS A 1 111 ? 45.316 15.200 -59.100 1.00 93.62 111 LYS A C 1
ATOM 917 O O . LYS A 1 111 ? 44.815 15.412 -58.003 1.00 93.62 111 LYS A O 1
ATOM 922 N N . HIS A 1 112 ? 45.188 14.024 -59.709 1.00 91.00 112 HIS A N 1
ATOM 923 C CA . HIS A 1 112 ? 44.481 12.900 -59.098 1.00 91.00 112 HIS A CA 1
ATOM 924 C C . HIS A 1 112 ? 45.164 12.442 -57.809 1.00 91.00 112 HIS A C 1
ATOM 926 O O . HIS A 1 112 ? 44.477 12.180 -56.827 1.00 91.00 112 HIS A O 1
ATOM 932 N N . LYS A 1 113 ? 46.502 12.400 -57.771 1.00 95.19 113 LYS A N 1
ATOM 933 C CA . LYS A 1 113 ? 47.249 12.069 -56.550 1.00 95.19 113 LYS A CA 1
ATOM 934 C C . LYS A 1 113 ? 47.039 13.104 -55.442 1.00 95.19 113 LYS A C 1
ATOM 936 O O . LYS A 1 113 ? 46.823 12.702 -54.302 1.00 95.19 113 LYS A O 1
ATOM 941 N N . THR A 1 114 ? 47.059 14.403 -55.754 1.00 94.50 114 THR A N 1
ATOM 942 C CA . THR A 1 114 ? 46.821 15.453 -54.746 1.00 94.50 114 THR A CA 1
ATOM 943 C C . THR A 1 114 ? 45.393 15.392 -54.214 1.00 94.50 114 THR A C 1
ATOM 945 O O . THR A 1 114 ? 45.209 15.287 -53.004 1.00 94.50 114 THR A O 1
ATOM 948 N N . VAL A 1 115 ? 44.391 15.318 -55.096 1.00 95.00 115 VAL A N 1
ATOM 949 C CA . VAL A 1 115 ? 42.977 15.198 -54.700 1.00 95.00 115 VAL A CA 1
ATOM 950 C C . VAL A 1 115 ? 42.738 13.922 -53.891 1.00 95.00 115 VAL A C 1
ATOM 952 O O . VAL A 1 115 ? 42.092 13.961 -52.848 1.00 95.00 115 VAL A O 1
ATOM 955 N N . SER A 1 116 ? 43.316 12.790 -54.304 1.00 93.94 116 SER A N 1
ATOM 956 C CA . SER A 1 116 ? 43.217 11.537 -53.550 1.00 93.94 116 SER A CA 1
ATOM 957 C C . SER A 1 116 ? 43.835 11.653 -52.154 1.00 93.94 116 SER A C 1
ATOM 959 O O . SER A 1 116 ? 43.284 11.094 -51.207 1.00 93.94 116 SER A O 1
ATOM 961 N N . SER A 1 117 ? 44.946 12.382 -52.006 1.00 95.31 117 SER A N 1
ATOM 962 C CA . SER A 1 117 ? 45.577 12.603 -50.701 1.00 95.31 117 SER A CA 1
ATOM 963 C C . SER A 1 117 ? 44.751 13.518 -49.789 1.00 95.31 117 SER A C 1
ATOM 965 O O . SER A 1 117 ? 44.628 13.232 -48.599 1.00 95.31 117 SER A O 1
ATOM 967 N N . GLU A 1 118 ? 44.122 14.558 -50.343 1.00 96.69 118 GLU A N 1
ATOM 968 C CA . GLU A 1 118 ? 43.227 15.461 -49.610 1.00 96.69 118 GLU A CA 1
ATOM 969 C C . GLU A 1 118 ? 41.965 14.729 -49.146 1.00 96.69 118 GLU A C 1
ATOM 971 O O . GLU A 1 118 ? 41.610 14.798 -47.970 1.00 96.69 118 GLU A O 1
ATOM 976 N N . ILE A 1 119 ? 41.336 13.941 -50.027 1.00 94.38 119 ILE A N 1
ATOM 977 C CA . ILE A 1 119 ? 40.176 13.109 -49.676 1.00 94.38 119 ILE A CA 1
ATOM 978 C C . ILE A 1 119 ? 40.546 12.121 -48.565 1.00 94.38 119 ILE A C 1
ATOM 980 O O . ILE A 1 119 ? 39.800 11.985 -47.596 1.00 94.38 119 ILE A O 1
ATOM 984 N N . ALA A 1 120 ? 41.715 11.478 -48.644 1.00 95.56 120 ALA A N 1
ATOM 985 C CA . ALA A 1 120 ? 42.177 10.566 -47.600 1.00 95.56 120 ALA A CA 1
ATOM 986 C C . ALA A 1 120 ? 42.390 11.278 -46.249 1.00 95.56 120 ALA A C 1
ATOM 988 O O . ALA A 1 120 ? 42.052 10.726 -45.200 1.00 95.56 120 ALA A O 1
ATOM 989 N N . GLN A 1 121 ? 42.912 12.510 -46.249 1.00 96.44 121 GLN A N 1
ATOM 990 C CA . GLN A 1 121 ? 43.067 13.313 -45.031 1.00 96.44 121 GLN A CA 1
ATOM 991 C C . GLN A 1 121 ? 41.727 13.773 -44.445 1.00 96.44 121 GLN A C 1
ATOM 993 O O . GLN A 1 121 ? 41.553 13.719 -43.222 1.00 96.44 121 GLN A O 1
ATOM 998 N N . ILE A 1 122 ? 40.778 14.186 -45.290 1.00 96.25 122 ILE A N 1
ATOM 999 C CA . ILE A 1 122 ? 39.420 14.557 -44.870 1.00 96.25 122 ILE A CA 1
ATOM 1000 C C . ILE A 1 122 ? 38.720 13.341 -44.268 1.00 96.25 122 ILE A C 1
ATOM 1002 O O . ILE A 1 122 ? 38.180 13.436 -43.169 1.00 96.25 122 ILE A O 1
ATOM 1006 N N . TRP A 1 123 ? 38.800 12.184 -44.929 1.00 95.44 123 TRP A N 1
ATOM 1007 C CA . TRP A 1 123 ? 38.226 10.936 -44.431 1.00 95.44 123 TRP A CA 1
ATOM 1008 C C . TRP A 1 123 ? 38.823 10.538 -43.082 1.00 95.44 123 TRP A C 1
ATOM 1010 O O . TRP A 1 123 ? 38.095 10.233 -42.140 1.00 95.44 123 TRP A O 1
ATOM 1020 N N . LYS A 1 124 ? 40.153 10.608 -42.946 1.00 97.19 124 LYS A N 1
ATOM 1021 C CA . LYS A 1 124 ? 40.845 10.288 -41.692 1.00 97.19 124 LYS A CA 1
ATOM 1022 C C . LYS A 1 124 ? 40.445 11.231 -40.554 1.00 97.19 124 LYS A C 1
ATOM 1024 O O . LYS A 1 124 ? 40.209 10.769 -39.442 1.00 97.19 124 LYS A O 1
ATOM 1029 N N . SER A 1 125 ? 40.348 12.531 -40.828 1.00 96.94 125 SER A N 1
ATOM 1030 C CA . SER A 1 125 ? 39.922 13.532 -39.839 1.00 96.94 125 SER A CA 1
ATOM 1031 C C . SER A 1 125 ? 38.450 13.362 -39.459 1.00 96.94 125 SER A C 1
ATOM 1033 O O . SER A 1 125 ? 38.108 13.412 -38.283 1.00 96.94 125 SER A O 1
ATOM 1035 N N . SER A 1 126 ? 37.584 13.101 -40.440 1.00 96.56 126 SER A N 1
ATOM 1036 C CA . SER A 1 126 ? 36.157 12.855 -40.220 1.00 96.56 126 SER A CA 1
ATOM 1037 C C . SER A 1 126 ? 35.930 11.596 -39.383 1.00 96.56 126 SER A C 1
ATOM 1039 O O . SER A 1 126 ? 35.220 11.650 -38.382 1.00 96.56 126 SER A O 1
ATOM 1041 N N . SER A 1 127 ? 36.607 10.495 -39.723 1.00 96.00 127 SER A N 1
ATOM 1042 C CA . SER A 1 127 ? 36.551 9.243 -38.965 1.00 96.00 127 SER A CA 1
ATOM 1043 C C . SER A 1 127 ? 37.061 9.421 -37.534 1.00 96.00 127 SER A C 1
ATOM 1045 O O . SER A 1 127 ? 36.415 8.955 -36.600 1.00 96.00 127 SER A O 1
ATOM 1047 N N . LYS A 1 128 ? 38.162 10.158 -37.339 1.00 97.44 128 LYS A N 1
ATOM 1048 C CA . LYS A 1 128 ? 38.676 10.470 -36.002 1.00 97.44 128 LYS A CA 1
ATOM 1049 C C . LYS A 1 128 ? 37.655 11.252 -35.163 1.00 97.44 128 LYS A C 1
ATOM 1051 O O . LYS A 1 128 ? 37.367 10.842 -34.045 1.00 97.44 128 LYS A O 1
ATOM 1056 N N . ASN A 1 129 ? 37.061 12.310 -35.716 1.00 96.44 129 ASN A N 1
ATOM 1057 C CA . ASN A 1 129 ? 36.049 13.105 -35.011 1.00 96.44 129 ASN A CA 1
ATOM 1058 C C . ASN A 1 129 ? 34.792 12.282 -34.676 1.00 96.44 129 ASN A C 1
ATOM 1060 O O . ASN A 1 129 ? 34.167 12.497 -33.643 1.00 96.44 129 ASN A O 1
ATOM 1064 N N . GLN A 1 130 ? 34.399 11.342 -35.542 1.00 96.06 130 GLN A N 1
ATOM 1065 C CA . GLN A 1 130 ? 33.277 10.439 -35.264 1.00 96.06 130 GLN A CA 1
ATOM 1066 C C . GLN A 1 130 ? 33.576 9.492 -34.097 1.00 96.06 130 GLN A C 1
ATOM 1068 O O . GLN A 1 130 ? 32.691 9.272 -33.273 1.00 96.06 130 GLN A O 1
ATOM 1073 N N . ILE A 1 131 ? 34.802 8.965 -34.011 1.00 96.75 131 ILE A N 1
ATOM 1074 C CA . ILE A 1 131 ? 35.234 8.108 -32.898 1.00 96.75 131 ILE A CA 1
ATOM 1075 C C . ILE A 1 131 ? 35.245 8.905 -31.590 1.00 96.75 131 ILE A C 1
ATOM 1077 O O . ILE A 1 131 ? 34.629 8.468 -30.625 1.00 96.75 131 ILE A O 1
ATOM 1081 N N . GLU A 1 132 ? 35.850 10.097 -31.577 1.00 97.25 132 GLU A N 1
ATOM 1082 C CA . GLU A 1 132 ? 35.895 10.961 -30.385 1.00 97.25 132 GLU A CA 1
ATOM 1083 C C . GLU A 1 132 ? 34.480 11.325 -29.899 1.00 97.25 132 GLU A C 1
ATOM 1085 O O . GLU A 1 132 ? 34.167 11.163 -28.722 1.00 97.25 132 GLU A O 1
ATOM 1090 N N . ASN A 1 133 ? 33.574 11.704 -30.808 1.00 96.56 133 ASN A N 1
ATOM 1091 C CA . ASN A 1 133 ? 32.178 11.986 -30.456 1.00 96.56 133 ASN A CA 1
ATOM 1092 C C . ASN A 1 133 ? 31.440 10.754 -29.901 1.00 96.56 133 ASN A C 1
ATOM 1094 O O . ASN A 1 133 ? 30.578 10.890 -29.031 1.00 96.56 133 ASN A O 1
ATOM 1098 N N . TYR A 1 134 ? 31.726 9.558 -30.426 1.00 96.75 134 TYR A N 1
ATOM 1099 C CA . TYR A 1 134 ? 31.130 8.318 -29.927 1.00 96.75 134 TYR A CA 1
ATOM 1100 C C . TYR A 1 134 ? 31.634 7.990 -28.517 1.00 96.75 134 TYR A C 1
ATOM 1102 O O . TYR A 1 134 ? 30.831 7.641 -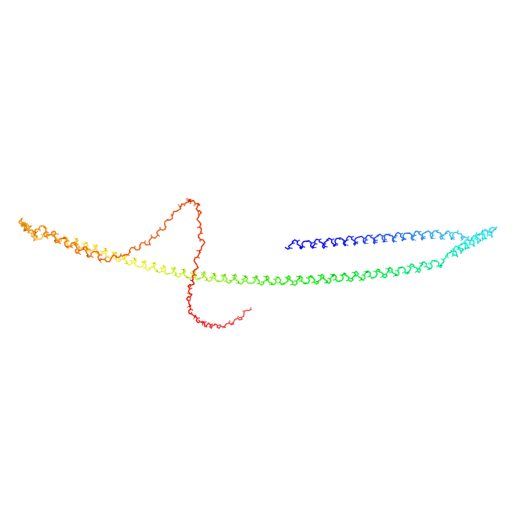27.654 1.00 96.75 134 TYR A O 1
ATOM 1110 N N . GLU A 1 135 ? 32.934 8.156 -28.265 1.00 97.69 135 GLU A N 1
ATOM 1111 C CA . GLU A 1 135 ? 33.534 7.971 -26.941 1.00 97.69 135 GLU A CA 1
ATOM 1112 C C . GLU A 1 135 ? 32.963 8.971 -25.925 1.00 97.69 135 GLU A C 1
ATOM 1114 O O . GLU A 1 135 ? 32.546 8.570 -24.838 1.00 97.69 135 GLU A O 1
ATOM 1119 N N . GLU A 1 136 ? 32.842 10.253 -26.284 1.00 97.31 136 GLU A N 1
ATOM 1120 C CA . GLU A 1 136 ? 32.205 11.262 -25.427 1.00 97.31 136 GLU A CA 1
ATOM 1121 C C . GLU A 1 136 ? 30.757 10.881 -25.089 1.00 97.31 136 GLU A C 1
ATOM 1123 O O . GLU A 1 136 ? 30.379 10.862 -23.915 1.00 97.31 136 GLU A O 1
ATOM 1128 N N . LEU A 1 137 ? 29.960 10.495 -26.092 1.00 96.88 137 LEU A N 1
ATOM 1129 C CA . LEU A 1 137 ? 28.573 10.076 -25.883 1.00 96.88 137 LEU A CA 1
ATOM 1130 C C . LEU A 1 137 ? 28.478 8.823 -25.002 1.00 96.88 137 LEU A C 1
ATOM 1132 O O . LEU A 1 137 ? 27.581 8.727 -24.161 1.00 96.88 137 LEU A O 1
ATOM 1136 N N . GLN A 1 138 ? 29.401 7.875 -25.170 1.00 97.56 138 GLN A N 1
ATOM 1137 C CA . GLN A 1 138 ? 29.473 6.678 -24.343 1.00 97.56 138 GLN A CA 1
ATOM 1138 C C . GLN A 1 138 ? 29.776 7.038 -22.883 1.00 97.56 138 GLN A C 1
ATOM 1140 O O . GLN A 1 138 ? 29.073 6.572 -21.986 1.00 97.56 138 GLN A O 1
ATOM 1145 N N . THR A 1 139 ? 30.748 7.919 -22.631 1.00 97.56 139 THR A N 1
ATOM 1146 C CA . THR A 1 139 ? 31.060 8.364 -21.262 1.00 97.56 139 THR A CA 1
ATOM 1147 C C . THR A 1 139 ? 29.907 9.143 -20.623 1.00 97.56 139 THR A C 1
ATOM 1149 O O . THR A 1 139 ? 29.622 8.957 -19.438 1.00 97.56 139 THR A O 1
ATOM 1152 N N . GLU A 1 140 ? 29.185 9.970 -21.391 1.00 97.75 140 GLU A N 1
ATOM 1153 C CA . GLU A 1 140 ? 27.992 10.670 -20.904 1.00 97.75 140 GLU A CA 1
ATOM 1154 C C . GLU A 1 140 ? 26.890 9.667 -20.535 1.00 97.75 140 GLU A C 1
ATOM 1156 O O . GLU A 1 140 ? 26.285 9.783 -19.463 1.00 97.75 140 GLU A O 1
ATOM 1161 N N . PHE A 1 141 ? 26.671 8.647 -21.371 1.00 97.81 141 PHE A N 1
ATOM 1162 C CA . PHE A 1 141 ? 25.695 7.589 -21.120 1.00 97.81 141 PHE A CA 1
ATOM 1163 C C . PHE A 1 141 ? 26.034 6.782 -19.860 1.00 97.81 141 PHE A C 1
ATOM 1165 O O . PHE A 1 141 ? 25.191 6.648 -18.974 1.00 97.81 141 PHE A O 1
ATOM 1172 N N . GLU A 1 142 ? 27.284 6.337 -19.720 1.00 97.88 142 GLU A N 1
ATOM 1173 C CA . GLU A 1 142 ? 27.768 5.628 -18.531 1.00 97.88 142 GLU A CA 1
ATOM 1174 C C . GLU A 1 142 ? 27.641 6.498 -17.270 1.00 97.88 142 GLU A C 1
ATOM 1176 O O . GLU A 1 142 ? 27.184 6.035 -16.219 1.00 97.88 142 GLU A O 1
ATOM 1181 N N . SER A 1 143 ? 27.958 7.794 -17.366 1.00 97.94 143 SER A N 1
ATOM 1182 C CA . SER A 1 143 ? 27.778 8.726 -16.251 1.00 97.94 143 SER A CA 1
ATOM 1183 C C . SER A 1 143 ? 26.305 8.834 -15.837 1.00 97.94 143 SER A C 1
ATOM 1185 O O . SER A 1 143 ? 25.990 8.778 -14.644 1.00 97.94 143 SER A O 1
ATOM 1187 N N . HIS A 1 144 ? 25.386 8.904 -16.802 1.00 97.50 144 HIS A N 1
ATOM 1188 C CA . HIS A 1 144 ? 23.953 8.966 -16.546 1.00 97.50 144 HIS A CA 1
ATOM 1189 C C . HIS A 1 144 ? 23.420 7.678 -15.919 1.00 97.50 144 HIS A C 1
ATOM 1191 O O . HIS A 1 144 ? 22.643 7.757 -14.962 1.00 97.50 144 HIS A O 1
ATOM 1197 N N . ASP A 1 145 ? 23.869 6.517 -16.391 1.00 97.69 145 ASP A N 1
ATOM 1198 C CA . ASP A 1 145 ? 23.504 5.221 -15.823 1.00 97.69 145 ASP A CA 1
ATOM 1199 C C . ASP A 1 145 ? 23.966 5.104 -14.367 1.00 97.69 145 ASP A C 1
ATOM 1201 O O . ASP A 1 145 ? 23.184 4.707 -13.499 1.00 97.69 145 ASP A O 1
ATOM 1205 N N . THR A 1 146 ? 25.186 5.548 -14.044 1.00 97.94 146 THR A N 1
ATOM 1206 C CA . THR A 1 146 ? 25.668 5.521 -12.651 1.00 97.94 146 THR A CA 1
ATOM 1207 C C . THR A 1 146 ? 24.844 6.422 -11.725 1.00 97.94 146 THR A C 1
ATOM 1209 O O . THR A 1 146 ? 24.601 6.059 -10.571 1.00 97.94 146 THR A O 1
ATOM 1212 N N . VAL A 1 147 ? 24.377 7.581 -12.207 1.00 98.19 147 VAL A N 1
ATOM 1213 C CA . VAL A 1 147 ? 23.493 8.477 -11.442 1.00 98.19 147 VAL A CA 1
ATOM 1214 C C . VAL A 1 147 ? 22.127 7.829 -11.228 1.00 98.19 147 VAL A C 1
ATOM 1216 O O . VAL A 1 147 ? 21.632 7.828 -10.102 1.00 98.19 147 VAL A O 1
ATOM 1219 N N . LEU A 1 148 ? 21.545 7.225 -12.268 1.00 97.94 148 LEU A N 1
ATOM 1220 C CA . LEU A 1 148 ? 20.253 6.542 -12.171 1.00 97.94 148 LEU A CA 1
ATOM 1221 C C . LEU A 1 148 ? 20.301 5.355 -11.205 1.00 97.94 148 LEU A C 1
ATOM 1223 O O . LEU A 1 148 ? 19.396 5.203 -10.387 1.00 97.94 148 LEU A O 1
ATOM 1227 N N . VAL A 1 149 ? 21.366 4.550 -11.237 1.00 98.31 149 VAL A N 1
ATOM 1228 C CA . VAL A 1 149 ? 21.554 3.435 -10.295 1.00 98.31 149 VAL A CA 1
ATOM 1229 C C . VAL A 1 149 ? 21.656 3.943 -8.853 1.00 98.31 149 VAL A C 1
ATOM 1231 O O . VAL A 1 149 ? 21.016 3.382 -7.963 1.00 98.31 149 VAL A O 1
ATOM 1234 N N . LYS A 1 150 ? 22.388 5.040 -8.609 1.00 98.31 150 LYS A N 1
ATOM 1235 C CA . LYS A 1 150 ? 22.476 5.661 -7.274 1.00 98.31 150 LYS A CA 1
ATOM 1236 C C . LYS A 1 150 ? 21.128 6.200 -6.792 1.00 98.31 150 LYS A C 1
ATOM 1238 O O . LYS A 1 150 ? 20.780 6.005 -5.628 1.00 98.31 150 LYS A O 1
ATOM 1243 N N . GLU A 1 151 ? 20.360 6.857 -7.661 1.00 98.19 151 GLU A N 1
ATOM 1244 C CA . GLU A 1 151 ? 19.010 7.336 -7.332 1.00 98.19 151 GLU A CA 1
ATOM 1245 C C . GLU A 1 151 ? 18.057 6.174 -7.024 1.00 98.19 151 GLU A C 1
ATOM 1247 O O . GLU A 1 151 ? 17.330 6.227 -6.032 1.00 98.19 151 GLU A O 1
ATOM 1252 N N . LEU A 1 152 ? 18.095 5.096 -7.814 1.00 98.12 152 LEU A N 1
ATOM 1253 C CA . LEU A 1 152 ? 17.305 3.888 -7.561 1.00 98.12 152 LEU A CA 1
ATOM 1254 C C . LEU A 1 152 ? 17.677 3.233 -6.227 1.00 98.12 152 LEU A C 1
ATOM 1256 O O . LEU A 1 152 ? 16.788 2.887 -5.451 1.00 98.12 152 LEU A O 1
ATOM 1260 N N . GLN A 1 153 ? 18.971 3.114 -5.922 1.00 98.50 153 GLN A N 1
ATOM 1261 C CA . GLN A 1 153 ? 19.441 2.560 -4.653 1.00 98.50 153 GLN A CA 1
ATOM 1262 C C . GLN A 1 153 ? 18.990 3.412 -3.459 1.00 98.50 153 GLN A C 1
ATOM 1264 O O . GLN A 1 153 ? 18.535 2.867 -2.453 1.00 98.50 153 GLN A O 1
ATOM 1269 N N . LYS A 1 154 ? 19.066 4.742 -3.576 1.00 98.50 154 LYS A N 1
ATOM 1270 C CA . LYS A 1 154 ? 18.576 5.665 -2.548 1.00 98.50 154 LYS A CA 1
ATOM 1271 C C . LYS A 1 154 ? 17.068 5.510 -2.332 1.00 98.50 154 LYS A C 1
ATOM 1273 O O . LYS A 1 154 ? 16.632 5.355 -1.195 1.00 98.50 154 LYS A O 1
ATOM 1278 N N . ASN A 1 155 ? 16.282 5.483 -3.407 1.00 97.75 155 ASN A N 1
ATOM 1279 C CA . ASN A 1 155 ? 14.833 5.297 -3.317 1.00 97.75 155 ASN A CA 1
ATOM 1280 C C . ASN A 1 155 ? 14.477 3.942 -2.682 1.00 97.75 155 ASN A C 1
ATOM 1282 O O . ASN A 1 155 ? 13.562 3.868 -1.866 1.00 97.75 155 ASN A O 1
ATOM 1286 N N . GLN A 1 156 ? 15.224 2.878 -2.996 1.00 98.44 156 GLN A N 1
ATOM 1287 C CA . GLN A 1 156 ? 15.034 1.568 -2.371 1.00 98.44 156 GLN A CA 1
ATOM 1288 C C . GLN A 1 156 ? 15.308 1.605 -0.860 1.00 98.44 156 GLN A C 1
ATOM 1290 O O . GLN A 1 156 ? 14.567 1.001 -0.084 1.00 98.44 156 GLN A O 1
ATOM 1295 N N . GLN A 1 157 ? 16.344 2.327 -0.423 1.00 98.44 157 GLN A N 1
ATOM 1296 C CA . GLN A 1 157 ? 16.629 2.522 1.002 1.00 98.44 157 GLN A CA 1
ATOM 1297 C C . GLN A 1 157 ? 15.509 3.301 1.703 1.00 98.44 157 GLN A C 1
ATOM 1299 O O . GLN A 1 157 ? 15.079 2.901 2.784 1.00 98.44 157 GLN A O 1
ATOM 1304 N N . GLU A 1 158 ? 14.998 4.368 1.084 1.00 98.31 158 GLU A N 1
ATOM 1305 C CA . GLU A 1 158 ? 13.878 5.149 1.625 1.00 98.31 158 GLU A CA 1
ATOM 1306 C C . GLU A 1 158 ? 12.602 4.302 1.759 1.00 98.31 158 GLU A C 1
ATOM 1308 O O . GLU A 1 158 ? 11.951 4.334 2.804 1.00 98.31 158 GLU A O 1
ATOM 1313 N N . ILE A 1 159 ? 12.281 3.479 0.753 1.00 98.12 159 ILE A N 1
ATOM 1314 C CA . ILE A 1 159 ? 11.149 2.540 0.805 1.00 98.12 159 ILE A CA 1
ATOM 1315 C C . ILE A 1 159 ? 11.316 1.544 1.956 1.00 98.12 159 ILE A C 1
ATOM 1317 O O . ILE A 1 159 ? 10.360 1.299 2.691 1.00 98.12 159 ILE A O 1
ATOM 1321 N N . ASN A 1 160 ? 12.521 1.006 2.157 1.00 98.25 160 ASN A N 1
ATOM 1322 C CA . ASN A 1 160 ? 12.782 0.070 3.250 1.00 98.25 160 ASN A CA 1
ATOM 1323 C C . ASN A 1 160 ? 12.581 0.733 4.624 1.00 98.25 160 ASN A C 1
ATOM 1325 O O . ASN A 1 160 ? 11.942 0.135 5.485 1.00 98.25 160 ASN A O 1
ATOM 1329 N N . ILE A 1 161 ? 13.044 1.975 4.813 1.00 98.44 161 ILE A N 1
ATOM 1330 C CA . ILE A 1 161 ? 12.841 2.741 6.058 1.00 98.44 161 ILE A CA 1
ATOM 1331 C C . ILE A 1 161 ? 11.348 2.984 6.321 1.00 98.44 161 ILE A C 1
ATOM 1333 O O . ILE A 1 161 ? 10.875 2.844 7.449 1.00 98.44 161 ILE A O 1
ATOM 1337 N N . ILE A 1 162 ? 10.584 3.343 5.284 1.00 98.31 162 ILE A N 1
ATOM 1338 C CA . ILE A 1 162 ? 9.133 3.530 5.409 1.00 98.31 162 ILE A CA 1
ATOM 1339 C C . ILE A 1 162 ? 8.463 2.200 5.771 1.00 98.31 162 ILE A C 1
ATOM 1341 O O . ILE A 1 162 ? 7.620 2.164 6.666 1.00 98.31 162 ILE A O 1
ATOM 1345 N N . SER A 1 163 ? 8.860 1.103 5.123 1.00 98.38 163 SER A N 1
ATOM 1346 C CA . SER A 1 163 ? 8.314 -0.230 5.383 1.00 98.38 163 SER A CA 1
ATOM 1347 C C . SER A 1 163 ? 8.548 -0.678 6.828 1.00 98.38 163 SER A C 1
ATOM 1349 O O . SER A 1 163 ? 7.620 -1.181 7.462 1.00 98.38 163 SER A O 1
ATOM 1351 N N . THR A 1 164 ? 9.750 -0.475 7.377 1.00 98.31 164 THR A N 1
ATOM 1352 C CA . THR A 1 164 ? 10.047 -0.833 8.774 1.00 98.31 164 THR A CA 1
ATOM 1353 C C . THR A 1 164 ? 9.254 0.032 9.748 1.00 98.31 164 THR A C 1
ATOM 1355 O O . THR A 1 164 ? 8.627 -0.502 10.659 1.00 98.31 164 THR A O 1
ATOM 1358 N N . ALA A 1 165 ? 9.180 1.346 9.514 1.00 98.44 165 ALA A N 1
ATOM 1359 C CA . ALA A 1 165 ? 8.410 2.255 10.363 1.00 98.44 165 ALA A CA 1
ATOM 1360 C C . ALA A 1 165 ? 6.906 1.922 10.371 1.00 98.44 165 ALA A C 1
ATOM 1362 O O . ALA A 1 165 ? 6.255 1.995 11.415 1.00 98.44 165 ALA A O 1
ATOM 1363 N N . VAL A 1 166 ? 6.340 1.539 9.221 1.00 98.31 166 VAL A N 1
ATOM 1364 C CA . VAL A 1 166 ? 4.942 1.090 9.129 1.00 98.31 166 VAL A CA 1
ATOM 1365 C C . VAL A 1 166 ? 4.739 -0.225 9.883 1.00 98.31 166 VAL A C 1
ATOM 1367 O O . VAL A 1 166 ? 3.773 -0.329 10.637 1.00 98.31 166 VAL A O 1
ATOM 1370 N N . SER A 1 167 ? 5.654 -1.191 9.745 1.00 98.50 167 SER A N 1
ATOM 1371 C CA . SER A 1 167 ? 5.587 -2.462 10.483 1.00 98.50 167 SER A CA 1
ATOM 1372 C C . SER A 1 167 ? 5.597 -2.239 11.997 1.00 98.50 167 SER A C 1
ATOM 1374 O O . SER A 1 167 ? 4.712 -2.727 12.693 1.00 98.50 167 SER A O 1
ATOM 1376 N N . GLU A 1 168 ? 6.515 -1.412 12.505 1.00 98.44 168 GLU A N 1
ATOM 1377 C CA . GLU A 1 168 ? 6.599 -1.082 13.935 1.00 98.44 168 GLU A CA 1
ATOM 1378 C C . GLU A 1 168 ? 5.312 -0.430 14.463 1.00 98.44 168 GLU A C 1
ATOM 1380 O O . GLU A 1 168 ? 4.868 -0.706 15.581 1.00 98.44 168 GLU A O 1
ATOM 1385 N N . LYS A 1 169 ? 4.677 0.438 13.662 1.00 98.31 169 LYS A N 1
ATOM 1386 C CA . LYS A 1 169 ? 3.396 1.058 14.029 1.00 98.31 169 LYS A CA 1
ATOM 1387 C C . LYS A 1 169 ? 2.251 0.053 14.050 1.00 98.31 169 LYS A C 1
ATOM 1389 O O . LYS A 1 169 ? 1.408 0.148 14.942 1.00 98.31 169 LYS A O 1
ATOM 1394 N N . ILE A 1 170 ? 2.225 -0.894 13.114 1.00 98.44 170 ILE A N 1
ATOM 1395 C CA . ILE A 1 170 ? 1.240 -1.982 13.098 1.00 98.44 170 ILE A CA 1
ATOM 1396 C C . ILE A 1 170 ? 1.411 -2.863 14.338 1.00 98.44 170 ILE A C 1
ATOM 1398 O O . ILE A 1 170 ? 0.424 -3.135 15.021 1.00 98.44 170 ILE A O 1
ATOM 1402 N N . ASP A 1 171 ? 2.641 -3.242 14.680 1.00 98.44 171 ASP A N 1
ATOM 1403 C CA . ASP A 1 171 ? 2.923 -4.080 15.849 1.00 98.44 171 ASP A CA 1
ATOM 1404 C C . ASP A 1 171 ? 2.569 -3.367 17.159 1.00 98.44 171 ASP A C 1
ATOM 1406 O O . ASP A 1 171 ? 1.913 -3.942 18.030 1.00 98.44 171 ASP A O 1
ATOM 1410 N N . SER A 1 172 ? 2.906 -2.080 17.275 1.00 98.38 172 SER A N 1
ATOM 1411 C CA . SER A 1 172 ? 2.521 -1.254 18.423 1.00 98.38 172 SER A CA 1
ATOM 1412 C C . SER A 1 172 ? 1.000 -1.115 18.557 1.00 98.38 172 SER A C 1
ATOM 1414 O O . SER A 1 172 ? 0.469 -1.242 19.662 1.00 98.38 172 SER A O 1
ATOM 1416 N N . ALA A 1 173 ? 0.281 -0.898 17.450 1.00 98.25 173 ALA A N 1
ATOM 1417 C CA . ALA A 1 173 ? -1.178 -0.813 17.457 1.00 98.25 173 ALA A CA 1
ATOM 1418 C C . ALA A 1 173 ? -1.825 -2.155 17.829 1.00 98.25 173 ALA A C 1
ATOM 1420 O O . ALA A 1 173 ? -2.767 -2.189 18.620 1.00 98.25 173 ALA A O 1
ATOM 1421 N N . LYS A 1 174 ? -1.289 -3.264 17.307 1.00 98.56 174 LYS A N 1
ATOM 1422 C CA . LYS A 1 174 ? -1.725 -4.620 17.649 1.00 98.56 174 LYS A CA 1
ATOM 1423 C C . LYS A 1 174 ? -1.541 -4.894 19.140 1.00 98.56 174 LYS A C 1
ATOM 1425 O O . LYS A 1 174 ? -2.462 -5.406 19.769 1.00 98.56 174 LYS A O 1
ATOM 1430 N N . HIS A 1 175 ? -0.402 -4.504 19.709 1.00 98.44 175 HIS A N 1
ATOM 1431 C CA . HIS A 1 175 ? -0.141 -4.658 21.137 1.00 98.44 175 HIS A CA 1
ATOM 1432 C C . HIS A 1 175 ? -1.125 -3.848 21.998 1.00 98.44 175 HIS A C 1
ATOM 1434 O O . HIS A 1 175 ? -1.760 -4.405 22.892 1.00 98.44 175 HIS A O 1
ATOM 1440 N N . CYS A 1 176 ? -1.351 -2.574 21.666 1.00 98.50 176 CYS A N 1
ATOM 1441 C CA . CYS A 1 176 ? -2.330 -1.738 22.366 1.00 98.50 176 CYS A CA 1
ATOM 1442 C C . CYS A 1 176 ? -3.752 -2.325 22.289 1.00 98.50 176 CYS A C 1
ATOM 1444 O O . CYS A 1 176 ? -4.467 -2.364 23.287 1.00 98.50 176 CYS A O 1
ATOM 1446 N N . LEU A 1 177 ? -4.147 -2.864 21.129 1.00 98.31 177 LEU A N 1
ATOM 1447 C CA . LEU A 1 177 ? -5.441 -3.529 20.968 1.00 98.31 177 LEU A CA 1
ATOM 1448 C C . LEU A 1 177 ? -5.556 -4.774 21.857 1.00 98.31 177 LEU A C 1
ATOM 1450 O O . LEU A 1 177 ? -6.601 -4.976 22.475 1.00 98.31 177 LEU A O 1
ATOM 1454 N N . THR A 1 178 ? -4.494 -5.581 21.965 1.00 98.38 178 THR A N 1
ATOM 1455 C CA . THR A 1 178 ? -4.487 -6.747 22.864 1.00 98.38 178 THR A CA 1
ATOM 1456 C C . THR A 1 178 ? -4.598 -6.351 24.336 1.00 98.38 178 THR A C 1
ATOM 1458 O O . THR A 1 178 ? -5.379 -6.967 25.058 1.00 98.38 178 THR A O 1
ATOM 1461 N N . GLU A 1 179 ? -3.915 -5.286 24.766 1.00 98.56 179 GLU A N 1
ATOM 1462 C CA . GLU A 1 179 ? -4.019 -4.766 26.138 1.00 98.56 179 GLU A CA 1
ATOM 1463 C C . GLU A 1 179 ? -5.431 -4.242 26.439 1.00 98.56 179 GLU A C 1
ATOM 1465 O O . GLU A 1 179 ? -6.017 -4.577 27.471 1.00 98.56 179 GLU A O 1
ATOM 1470 N N . CYS A 1 180 ? -6.027 -3.470 25.522 1.00 98.12 180 CYS A N 1
ATOM 1471 C CA . CYS A 1 180 ? -7.408 -3.003 25.661 1.00 98.12 180 CYS A CA 1
ATOM 1472 C C . CYS A 1 180 ? -8.402 -4.170 25.720 1.00 98.12 180 CYS A C 1
ATOM 1474 O O . CYS A 1 180 ? -9.345 -4.139 26.511 1.00 98.12 180 CYS A O 1
ATOM 1476 N N . GLN A 1 181 ? -8.198 -5.207 24.903 1.00 98.50 181 GLN A N 1
ATOM 1477 C CA . GLN A 1 181 ? -9.044 -6.397 24.902 1.00 98.50 181 GLN A CA 1
ATOM 1478 C C . GLN A 1 181 ? -8.955 -7.158 26.230 1.00 98.50 181 GLN A C 1
ATOM 1480 O O . GLN A 1 181 ? -9.979 -7.611 26.743 1.00 98.50 181 GLN A O 1
ATOM 1485 N N . GLU A 1 182 ? -7.756 -7.314 26.789 1.00 98.38 182 GLU A N 1
ATOM 1486 C CA . GLU A 1 182 ? -7.552 -7.974 28.079 1.00 98.38 182 GLU A CA 1
ATOM 1487 C C . GLU A 1 182 ? -8.161 -7.162 29.229 1.00 98.38 182 GLU A C 1
ATOM 1489 O O . GLU A 1 182 ? -8.908 -7.708 30.041 1.00 98.38 182 GLU A O 1
ATOM 1494 N N . SER A 1 183 ? -7.950 -5.843 29.238 1.00 98.44 183 SER A N 1
ATOM 1495 C CA . SER A 1 183 ? -8.572 -4.936 30.208 1.00 98.44 183 SER A CA 1
ATOM 1496 C C . SER A 1 183 ? -10.103 -5.010 30.167 1.00 98.44 183 SER A C 1
ATOM 1498 O O . SER A 1 183 ? -10.741 -5.132 31.215 1.00 98.44 183 SER A O 1
ATOM 1500 N N . LEU A 1 184 ? -10.700 -5.025 28.969 1.00 98.31 184 LEU A N 1
ATOM 1501 C CA . LEU A 1 184 ? -12.147 -5.161 28.801 1.00 98.31 184 LEU A CA 1
ATOM 1502 C C . LEU A 1 184 ? -12.661 -6.517 29.301 1.00 98.31 184 LEU A C 1
ATOM 1504 O O . LEU A 1 184 ? -13.699 -6.569 29.959 1.00 98.31 184 LEU A O 1
ATOM 1508 N N . LYS A 1 185 ? -11.944 -7.614 29.021 1.00 98.50 185 LYS A N 1
ATOM 1509 C CA . LYS A 1 185 ? -12.296 -8.949 29.532 1.00 98.50 185 LYS A CA 1
ATOM 1510 C C . LYS A 1 185 ? -12.276 -8.986 31.059 1.00 98.50 185 LYS A C 1
ATOM 1512 O O . LYS A 1 185 ? -13.225 -9.493 31.653 1.00 98.50 185 LYS A O 1
ATOM 1517 N N . ASN A 1 186 ? -11.243 -8.419 31.678 1.00 98.31 186 ASN A N 1
ATOM 1518 C CA . ASN A 1 186 ? -11.112 -8.375 33.134 1.00 98.31 186 ASN A CA 1
ATOM 1519 C C . ASN A 1 186 ? -12.230 -7.532 33.763 1.00 98.31 186 ASN A C 1
ATOM 1521 O O . ASN A 1 186 ? -12.926 -8.012 34.654 1.00 98.31 186 ASN A O 1
ATOM 1525 N N . SER A 1 187 ? -12.491 -6.336 33.227 1.00 98.50 187 SER A N 1
ATOM 1526 C CA . SER A 1 187 ? -13.589 -5.475 33.690 1.00 98.50 187 SER A CA 1
ATOM 1527 C C . SER A 1 187 ? -14.962 -6.139 33.518 1.00 98.50 187 SER A C 1
ATOM 1529 O O . SER A 1 187 ? -15.803 -6.088 34.415 1.00 98.50 187 SER A O 1
ATOM 1531 N N . SER A 1 188 ? -15.184 -6.834 32.398 1.00 98.50 188 SER A N 1
ATOM 1532 C CA . SER A 1 188 ? -16.414 -7.597 32.174 1.00 98.50 188 SER A CA 1
ATOM 1533 C C . SER A 1 188 ? -16.578 -8.740 33.179 1.00 98.50 188 SER A C 1
ATOM 1535 O O . SER A 1 188 ? -17.701 -9.000 33.611 1.00 98.50 188 SER A O 1
ATOM 1537 N N . ALA A 1 189 ? -15.495 -9.433 33.541 1.00 98.50 189 ALA A N 1
ATOM 1538 C CA . ALA A 1 189 ? -15.527 -10.504 34.533 1.00 98.50 189 ALA A CA 1
ATOM 1539 C C . ALA A 1 189 ? -15.803 -9.962 35.945 1.00 98.50 189 ALA A C 1
ATOM 1541 O O . ALA A 1 189 ? -16.624 -10.521 36.669 1.00 98.50 189 ALA A O 1
ATOM 1542 N N . GLU A 1 190 ? -15.183 -8.840 36.319 1.00 98.50 190 GLU A N 1
ATOM 1543 C CA . GLU A 1 190 ? -15.454 -8.146 37.584 1.00 98.50 190 GLU A CA 1
ATOM 1544 C C . GLU A 1 190 ? -16.918 -7.709 37.686 1.00 98.50 190 GLU A C 1
ATOM 1546 O O . GLU A 1 190 ? -17.573 -7.973 38.695 1.00 98.50 190 GLU A O 1
ATOM 1551 N N . MET A 1 191 ? -17.462 -7.110 36.625 1.00 98.31 191 MET A N 1
ATOM 1552 C CA . MET A 1 191 ? -18.865 -6.700 36.579 1.00 98.31 191 MET A CA 1
ATOM 1553 C C . MET A 1 191 ? -19.813 -7.904 36.684 1.00 98.31 191 MET A C 1
ATOM 1555 O O . MET A 1 191 ? -20.797 -7.847 37.421 1.00 98.31 191 MET A O 1
ATOM 1559 N N . ALA A 1 192 ? -19.508 -9.016 36.007 1.00 98.56 192 ALA A N 1
ATOM 1560 C CA . ALA A 1 192 ? -20.288 -10.249 36.124 1.00 98.56 192 ALA A CA 1
ATOM 1561 C C . ALA A 1 192 ? -20.274 -10.808 37.560 1.00 98.56 192 ALA A C 1
ATOM 1563 O O . ALA A 1 192 ? -21.318 -11.214 38.077 1.00 98.56 192 ALA A O 1
ATOM 1564 N N . ASN A 1 193 ? -19.120 -10.768 38.234 1.00 98.44 193 ASN A N 1
ATOM 1565 C CA . ASN A 1 193 ? -18.996 -11.178 39.633 1.00 98.44 193 ASN A CA 1
ATOM 1566 C C . ASN A 1 193 ? -19.812 -10.271 40.564 1.00 98.44 193 ASN A C 1
ATOM 1568 O O . ASN A 1 193 ? -20.554 -10.775 41.406 1.00 98.44 193 ASN A O 1
ATOM 1572 N N . GLN A 1 194 ? -19.753 -8.949 40.374 1.00 98.56 194 GLN A N 1
ATOM 1573 C CA . GLN A 1 194 ? -20.555 -8.001 41.152 1.00 98.56 194 GLN A CA 1
ATOM 1574 C C . GLN A 1 194 ? -22.056 -8.257 40.983 1.00 98.56 194 GLN A C 1
ATOM 1576 O O . GLN A 1 194 ? -22.780 -8.308 41.977 1.00 98.56 194 GLN A O 1
ATOM 1581 N N . ILE A 1 195 ? -22.530 -8.468 39.748 1.00 98.38 195 ILE A N 1
ATOM 1582 C CA . ILE A 1 195 ? -23.936 -8.803 39.471 1.00 98.38 195 ILE A CA 1
ATOM 1583 C C . ILE A 1 195 ? -24.338 -10.082 40.218 1.00 98.38 195 ILE A C 1
ATOM 1585 O O . ILE A 1 195 ? -25.356 -10.086 40.910 1.00 98.38 195 ILE A O 1
ATOM 1589 N N . SER A 1 196 ? -23.512 -11.132 40.162 1.00 98.50 196 SER A N 1
ATOM 1590 C CA . SER A 1 196 ? -23.746 -12.388 40.890 1.00 98.50 196 SER A CA 1
ATOM 1591 C C . SER A 1 196 ? -23.848 -12.174 42.409 1.00 98.50 196 SER A C 1
ATOM 1593 O O . SER A 1 196 ? -24.744 -12.707 43.067 1.00 98.50 196 SER A O 1
ATOM 1595 N N . GLU A 1 197 ? -22.972 -11.353 42.992 1.00 98.50 197 GLU A N 1
ATOM 1596 C CA . GLU A 1 197 ? -23.025 -11.010 44.418 1.00 98.50 197 GLU A CA 1
ATOM 1597 C C . GLU A 1 197 ? -24.261 -10.184 44.793 1.00 98.50 197 GLU A C 1
ATOM 1599 O O . GLU A 1 197 ? -24.841 -10.389 45.864 1.00 98.50 197 GLU A O 1
ATOM 1604 N N . PHE A 1 198 ? -24.673 -9.243 43.941 1.00 98.38 198 PHE A N 1
ATOM 1605 C CA . PHE A 1 198 ? -25.903 -8.476 44.134 1.00 98.38 198 PHE A CA 1
ATOM 1606 C C . PHE A 1 198 ? -27.138 -9.375 44.075 1.00 98.38 198 PHE A C 1
ATOM 1608 O O . PHE A 1 198 ? -28.025 -9.241 44.918 1.00 98.38 198 PHE A O 1
ATOM 1615 N N . GLU A 1 199 ? -27.188 -10.324 43.140 1.00 98.44 199 GLU A N 1
ATOM 1616 C CA . GLU A 1 199 ? -28.279 -11.294 43.054 1.00 98.44 199 GLU A CA 1
ATOM 1617 C C . GLU A 1 199 ? -28.358 -12.178 44.298 1.00 98.44 199 GLU A C 1
ATOM 1619 O O . GLU A 1 199 ? -29.448 -12.342 44.849 1.00 98.44 199 GLU A O 1
ATOM 1624 N N . LYS A 1 200 ? -27.221 -12.684 44.794 1.00 98.44 200 LYS A N 1
ATOM 1625 C CA . LYS A 1 200 ? -27.165 -13.455 46.048 1.00 98.44 200 LYS A CA 1
ATOM 1626 C C . LYS A 1 200 ? -27.689 -12.646 47.231 1.00 98.44 200 LYS A C 1
ATOM 1628 O O . LYS A 1 200 ? -28.557 -13.127 47.957 1.00 98.44 200 LYS A O 1
ATOM 1633 N N . ARG A 1 201 ? -27.219 -11.402 47.390 1.00 98.31 201 ARG A N 1
ATOM 1634 C CA . ARG A 1 201 ? -27.697 -10.491 48.444 1.00 98.31 201 ARG A CA 1
ATOM 1635 C C . ARG A 1 201 ? -29.196 -10.235 48.326 1.00 98.31 201 ARG A C 1
ATOM 1637 O O . ARG A 1 201 ? -29.897 -10.325 49.326 1.00 98.31 201 ARG A O 1
ATOM 1644 N N . ARG A 1 202 ? -29.702 -9.985 47.115 1.00 98.44 202 ARG A N 1
ATOM 1645 C CA . ARG A 1 202 ? -31.138 -9.802 46.854 1.00 98.44 202 ARG A CA 1
ATOM 1646 C C . ARG A 1 202 ? -31.947 -11.042 47.242 1.00 98.44 202 ARG A C 1
ATOM 1648 O O . ARG A 1 202 ? -32.998 -10.915 47.860 1.00 98.44 202 ARG A O 1
ATOM 1655 N N . ILE A 1 203 ? -31.487 -12.241 46.886 1.00 98.50 203 ILE A N 1
ATOM 1656 C CA . ILE A 1 203 ? -32.172 -13.490 47.254 1.00 98.50 203 ILE A CA 1
ATOM 1657 C C . ILE A 1 203 ? -32.213 -13.640 48.780 1.00 98.50 203 ILE A C 1
ATOM 1659 O O . ILE A 1 203 ? -33.275 -13.909 49.329 1.00 98.50 203 ILE A O 1
ATOM 1663 N N . GLN A 1 204 ? -31.100 -13.384 49.468 1.00 98.50 204 GLN A N 1
ATOM 1664 C CA . GLN A 1 204 ? -31.019 -13.486 50.926 1.00 98.50 204 GLN A CA 1
ATOM 1665 C C . GLN A 1 204 ? -31.909 -12.464 51.653 1.00 98.50 204 GLN A C 1
ATOM 1667 O O . GLN A 1 204 ? -32.599 -12.811 52.610 1.00 98.50 204 GLN A O 1
ATOM 1672 N N . THR A 1 205 ? -31.930 -11.202 51.212 1.00 98.06 205 THR A N 1
ATOM 1673 C CA . THR A 1 205 ? -32.794 -10.181 51.828 1.00 98.06 205 THR A CA 1
ATOM 1674 C C . THR A 1 205 ? -34.266 -10.461 51.560 1.00 98.06 205 THR A C 1
ATOM 1676 O O . THR A 1 205 ? -35.094 -10.316 52.455 1.00 98.06 205 THR A O 1
ATOM 1679 N N . THR A 1 206 ? -34.609 -10.919 50.354 1.00 98.44 206 THR A N 1
ATOM 1680 C CA . THR A 1 206 ? -35.993 -11.289 50.030 1.00 98.44 206 THR A CA 1
ATOM 1681 C C . THR A 1 206 ? -36.463 -12.531 50.784 1.00 98.44 206 THR A C 1
ATOM 1683 O O . THR A 1 206 ? -37.631 -12.575 51.160 1.00 98.44 206 THR A O 1
ATOM 1686 N N . SER A 1 207 ? -35.600 -13.520 51.050 1.00 98.25 207 SER A N 1
ATOM 1687 C CA . SER A 1 207 ? -35.961 -14.657 51.907 1.00 98.25 207 SER A CA 1
ATOM 1688 C C . SER A 1 207 ? -36.157 -14.237 53.363 1.00 98.25 207 SER A C 1
ATOM 1690 O O . SER A 1 207 ? -37.139 -14.652 53.967 1.00 98.25 207 SER A O 1
ATOM 1692 N N . HIS A 1 208 ? -35.288 -13.369 53.891 1.00 98.31 208 HIS A N 1
ATOM 1693 C CA . HIS A 1 208 ? -35.414 -12.839 55.252 1.00 98.31 208 HIS A CA 1
ATOM 1694 C C . HIS A 1 208 ? -36.721 -12.064 55.448 1.00 98.31 208 HIS A C 1
ATOM 1696 O O . HIS A 1 208 ? -37.474 -12.343 56.371 1.00 98.31 208 HIS A O 1
ATOM 1702 N N . LEU A 1 209 ? -37.045 -11.145 54.531 1.00 98.25 209 LEU A N 1
ATOM 1703 C CA . LEU A 1 209 ? -38.297 -10.383 54.588 1.00 98.25 209 LEU A CA 1
ATOM 1704 C C . LEU A 1 209 ? -39.531 -11.290 54.520 1.00 98.25 209 LEU A C 1
ATOM 1706 O O . LEU A 1 209 ? -40.517 -11.033 55.200 1.00 98.25 209 LEU A O 1
ATOM 1710 N N . LYS A 1 210 ? -39.495 -12.358 53.711 1.00 98.31 210 LYS A N 1
ATOM 1711 C CA . LYS A 1 210 ? -40.591 -13.339 53.660 1.00 98.31 210 LYS A CA 1
ATOM 1712 C C . LYS A 1 210 ? -40.780 -14.055 54.995 1.00 98.31 210 LYS A C 1
ATOM 1714 O O . LYS A 1 210 ? -41.918 -14.269 55.398 1.00 98.31 210 LYS A O 1
ATOM 1719 N N . GLU A 1 211 ? -39.687 -14.421 55.657 1.00 98.31 211 GLU A N 1
ATOM 1720 C CA . GLU A 1 211 ? -39.718 -15.052 56.977 1.00 98.31 211 GLU A CA 1
ATOM 1721 C C . GLU A 1 211 ? -40.239 -14.087 58.052 1.00 98.31 211 GLU A C 1
ATOM 1723 O O . GLU A 1 211 ? -41.090 -14.468 58.850 1.00 98.31 211 GLU A O 1
ATOM 1728 N N . GLU A 1 212 ? -39.804 -12.823 58.036 1.00 98.25 212 GLU A N 1
ATOM 1729 C CA . GLU A 1 212 ? -40.324 -11.786 58.935 1.00 98.25 212 GLU A CA 1
ATOM 1730 C C . GLU A 1 212 ? -41.826 -11.569 58.748 1.00 98.25 212 GLU A C 1
ATOM 1732 O O . GLU A 1 212 ? -42.557 -11.593 59.734 1.00 98.25 212 GLU A O 1
ATOM 1737 N N . ILE A 1 213 ? -42.292 -11.423 57.501 1.00 98.19 213 ILE A N 1
ATOM 1738 C CA . ILE A 1 213 ? -43.722 -11.272 57.185 1.00 98.19 213 ILE A CA 1
ATOM 1739 C C . ILE A 1 213 ? -44.510 -12.471 57.724 1.00 98.19 213 ILE A C 1
ATOM 1741 O O . ILE A 1 213 ? -45.487 -12.293 58.448 1.00 98.19 213 ILE A O 1
ATOM 1745 N N . PHE A 1 214 ? -44.045 -13.691 57.447 1.00 98.38 214 PHE A N 1
ATOM 1746 C CA . PHE A 1 214 ? -44.690 -14.911 57.931 1.00 98.38 214 PHE A CA 1
ATOM 1747 C C . PHE A 1 214 ? -44.748 -14.978 59.466 1.00 98.38 214 PHE A C 1
ATOM 1749 O O . PHE A 1 214 ? -45.782 -15.313 60.039 1.00 98.38 214 PHE A O 1
ATOM 1756 N N . ASN A 1 215 ? -43.663 -14.611 60.151 1.00 98.12 215 ASN A N 1
ATOM 1757 C CA . ASN A 1 215 ? -43.625 -14.570 61.611 1.00 98.12 215 ASN A CA 1
ATOM 1758 C C . ASN A 1 215 ? -44.569 -13.503 62.181 1.00 98.12 215 ASN A C 1
ATOM 1760 O O . ASN A 1 215 ? -45.225 -13.752 63.194 1.00 98.12 215 ASN A O 1
ATOM 1764 N N . THR A 1 216 ? -44.667 -12.330 61.545 1.00 97.88 216 THR A N 1
ATOM 1765 C CA . THR A 1 216 ? -45.624 -11.294 61.958 1.00 97.88 216 THR A CA 1
ATOM 1766 C C . THR A 1 216 ? -47.068 -11.732 61.751 1.00 97.88 216 THR A C 1
ATOM 1768 O O . THR A 1 216 ? -47.890 -11.489 62.634 1.00 97.88 216 THR A O 1
ATOM 1771 N N . ASP A 1 217 ? -47.363 -12.433 60.654 1.00 98.12 217 ASP A N 1
ATOM 1772 C CA . ASP A 1 217 ? -48.690 -12.990 60.387 1.00 98.12 217 ASP A CA 1
ATOM 1773 C C . ASP A 1 217 ? -49.064 -14.024 61.458 1.00 98.12 217 ASP A C 1
ATOM 1775 O O . ASP A 1 217 ? -50.136 -13.928 62.051 1.00 98.12 217 ASP A O 1
ATOM 1779 N N . LEU A 1 218 ? -48.149 -14.937 61.813 1.00 97.62 218 LEU A N 1
ATOM 1780 C CA . LEU A 1 218 ? -48.357 -15.900 62.903 1.00 97.62 218 LEU A CA 1
ATOM 1781 C C . LEU A 1 218 ? -48.568 -15.226 64.266 1.00 97.62 218 LEU A C 1
ATOM 1783 O O . LEU A 1 218 ? -49.414 -15.660 65.050 1.00 97.62 218 LEU A O 1
ATOM 1787 N N . MET A 1 219 ? -47.807 -14.171 64.580 1.00 97.31 219 MET A N 1
ATOM 1788 C CA . MET A 1 219 ? -48.003 -13.408 65.818 1.00 97.31 219 MET A CA 1
ATOM 1789 C C . MET A 1 219 ? -49.371 -12.727 65.851 1.00 97.31 219 MET A C 1
ATOM 1791 O O . MET A 1 219 ? -50.019 -12.707 66.898 1.00 97.31 219 MET A O 1
ATOM 1795 N N . LEU A 1 220 ? -49.809 -12.183 64.717 1.00 97.12 220 LEU A N 1
ATOM 1796 C CA . LEU A 1 220 ? -51.102 -11.529 64.581 1.00 97.12 220 LEU A CA 1
ATOM 1797 C C . LEU A 1 220 ? -52.251 -12.538 64.695 1.00 97.12 220 LEU A C 1
ATOM 1799 O O . LEU A 1 220 ? -53.203 -12.285 65.431 1.00 97.12 220 LEU A O 1
ATOM 1803 N N . GLU A 1 221 ? -52.140 -13.701 64.051 1.00 96.12 221 GLU A N 1
ATOM 1804 C CA . GLU A 1 221 ? -53.094 -14.803 64.208 1.00 96.12 221 GLU A CA 1
ATOM 1805 C C . GLU A 1 221 ? -53.192 -15.248 65.667 1.00 96.12 221 GLU A C 1
ATOM 1807 O O . GLU A 1 221 ? -54.295 -15.314 66.212 1.00 96.12 221 GLU A O 1
ATOM 1812 N N . LYS A 1 222 ? -52.047 -15.464 66.329 1.00 95.00 222 LYS A N 1
ATOM 1813 C CA . LYS A 1 222 ? -51.996 -15.829 67.747 1.00 95.00 222 LYS A CA 1
ATOM 1814 C C . LYS A 1 222 ? -52.676 -14.781 68.628 1.00 95.00 222 LYS A C 1
ATOM 1816 O O . LYS A 1 222 ? -53.499 -15.140 69.470 1.00 95.00 222 LYS A O 1
ATOM 1821 N N . PHE A 1 223 ? -52.364 -13.501 68.425 1.00 94.38 223 PHE A N 1
ATOM 1822 C CA . PHE A 1 223 ? -52.980 -12.392 69.155 1.00 94.38 223 PHE A CA 1
ATOM 1823 C C . PHE A 1 223 ? -54.507 -12.392 68.989 1.00 94.38 223 PHE A C 1
ATOM 1825 O O . PHE A 1 223 ? -55.243 -12.285 69.970 1.00 94.38 223 PHE A O 1
ATOM 1832 N N . ILE A 1 224 ? -55.001 -12.577 67.761 1.00 92.31 224 ILE A N 1
ATOM 1833 C CA . ILE A 1 224 ? -56.441 -12.638 67.481 1.00 92.31 224 ILE A CA 1
ATOM 1834 C C . ILE A 1 224 ? -57.084 -13.856 68.157 1.00 92.31 224 ILE A C 1
ATOM 1836 O O . ILE A 1 224 ? -58.139 -13.717 68.776 1.00 92.31 224 ILE A O 1
ATOM 1840 N N . SER A 1 225 ? -56.480 -15.043 68.054 1.00 91.25 225 SER A N 1
ATOM 1841 C CA . SER A 1 225 ? -57.089 -16.284 68.544 1.00 91.25 225 SER A CA 1
ATOM 1842 C C . SER A 1 225 ? -56.986 -16.481 70.059 1.00 91.25 225 SER A C 1
ATOM 1844 O O . SER A 1 225 ? -57.907 -17.023 70.665 1.00 91.25 225 SER A O 1
ATOM 1846 N N . GLU A 1 226 ? -55.873 -16.077 70.678 1.00 88.38 226 GLU A N 1
ATOM 1847 C CA . GLU A 1 226 ? -55.583 -16.353 72.091 1.00 88.38 226 GLU A CA 1
ATOM 1848 C C . GLU A 1 226 ? -55.839 -15.142 72.992 1.00 88.38 226 GLU A C 1
ATOM 1850 O O . GLU A 1 226 ? -56.480 -15.287 74.039 1.00 88.38 226 GLU A O 1
ATOM 1855 N N . ASP A 1 227 ? -55.334 -13.967 72.605 1.00 83.25 227 ASP A N 1
ATOM 1856 C CA . ASP A 1 227 ? -55.333 -12.782 73.468 1.00 83.25 227 ASP A CA 1
ATOM 1857 C C . ASP A 1 227 ? -56.662 -12.026 73.379 1.00 83.25 227 ASP A C 1
ATOM 1859 O O . ASP A 1 227 ? -57.234 -11.660 74.407 1.00 83.25 227 ASP A O 1
ATOM 1863 N N . LEU A 1 228 ? -57.208 -11.858 72.169 1.00 84.12 228 LEU A N 1
ATOM 1864 C CA . LEU A 1 228 ? -58.468 -11.137 71.962 1.00 84.12 228 LEU A CA 1
ATOM 1865 C C . LEU A 1 228 ? -59.684 -11.903 72.517 1.00 84.12 228 LEU A C 1
ATOM 1867 O O . LEU A 1 228 ? -60.609 -11.302 73.060 1.00 84.12 228 LEU A O 1
ATOM 1871 N N . VAL A 1 229 ? -59.684 -13.237 72.414 1.00 74.62 229 VAL A N 1
ATOM 1872 C CA . VAL A 1 229 ? -60.797 -14.101 72.865 1.00 74.62 229 VAL A CA 1
ATOM 1873 C C . VAL A 1 229 ? -60.884 -14.181 74.398 1.00 74.62 229 VAL A C 1
ATOM 1875 O O . VAL A 1 229 ? -61.952 -14.460 74.945 1.00 74.62 229 VAL A O 1
ATOM 1878 N N . LYS A 1 230 ? -59.789 -13.899 75.118 1.00 59.22 230 LYS A N 1
ATOM 1879 C CA . LYS A 1 230 ? -59.753 -13.905 76.590 1.00 59.22 230 LYS A CA 1
ATOM 1880 C C . LYS A 1 230 ? -60.278 -12.629 77.242 1.00 59.22 230 LYS A C 1
ATOM 1882 O O . LYS A 1 230 ? -60.470 -12.646 78.459 1.00 59.22 230 LYS A O 1
ATOM 1887 N N . ASP A 1 231 ? -60.583 -11.574 76.487 1.00 55.72 231 ASP A N 1
ATOM 1888 C CA . ASP A 1 231 ? -61.198 -10.357 77.032 1.00 55.72 231 ASP A CA 1
ATOM 1889 C C . ASP A 1 231 ? -62.720 -10.530 77.231 1.00 55.72 231 ASP A C 1
ATOM 1891 O O . ASP A 1 231 ? -63.557 -9.717 76.843 1.00 55.72 231 ASP A O 1
ATOM 1895 N N . ILE A 1 232 ? -63.103 -11.647 77.856 1.00 60.00 232 ILE A N 1
ATOM 1896 C CA . ILE A 1 232 ? -64.409 -11.792 78.490 1.00 60.00 232 ILE A CA 1
ATOM 1897 C C . ILE A 1 232 ? -64.351 -10.881 79.709 1.00 60.00 232 ILE A C 1
ATOM 1899 O O . ILE A 1 232 ? -63.511 -11.088 80.585 1.00 60.00 232 ILE A O 1
ATOM 1903 N N . SER A 1 233 ? -65.229 -9.876 79.777 1.00 60.56 233 SER A N 1
ATOM 1904 C CA . SER A 1 233 ? -65.292 -8.935 80.896 1.00 60.56 233 SER A CA 1
ATOM 1905 C C . SER A 1 233 ? -65.285 -9.701 82.223 1.00 60.56 233 SER A C 1
ATOM 1907 O O . SER A 1 233 ? -66.304 -10.253 82.637 1.00 60.56 233 SER A O 1
ATOM 1909 N N . THR A 1 234 ? -64.144 -9.744 82.912 1.00 58.41 234 THR A N 1
ATOM 1910 C CA . THR A 1 234 ? -63.945 -10.545 84.136 1.00 58.41 234 THR A CA 1
ATOM 1911 C C . THR A 1 234 ? -64.737 -10.008 85.337 1.00 58.41 234 THR A C 1
ATOM 1913 O O . THR A 1 234 ? -64.479 -10.389 86.476 1.00 58.41 234 THR A O 1
ATOM 1916 N N . GLY A 1 235 ? -65.658 -9.059 85.121 1.00 63.25 235 GLY A N 1
ATOM 1917 C CA . GLY A 1 235 ? -66.385 -8.327 86.160 1.00 63.25 235 GLY A CA 1
ATOM 1918 C C . GLY A 1 235 ? -65.490 -7.448 87.043 1.00 63.25 235 GLY A C 1
ATOM 1919 O O . GLY A 1 235 ? -65.992 -6.740 87.908 1.00 63.25 235 GLY A O 1
ATOM 1920 N N . LYS A 1 236 ? -64.168 -7.473 86.825 1.00 59.62 236 LYS A N 1
ATOM 1921 C CA . LYS A 1 236 ? -63.159 -6.697 87.555 1.00 59.62 236 LYS A CA 1
ATOM 1922 C C . LYS A 1 236 ? -62.742 -5.426 86.829 1.00 59.62 236 LYS A C 1
ATOM 1924 O O . LYS A 1 236 ? -61.830 -4.750 87.300 1.00 59.62 236 LYS A O 1
ATOM 1929 N N . THR A 1 237 ? -63.381 -5.093 85.706 1.00 61.47 237 THR A N 1
ATOM 1930 C CA . THR A 1 237 ? -63.211 -3.789 85.063 1.00 61.47 237 THR A CA 1
ATOM 1931 C C . THR A 1 237 ? -63.518 -2.732 86.124 1.00 61.47 237 THR A C 1
ATOM 1933 O O . THR A 1 237 ? -64.655 -2.688 86.603 1.00 61.47 237 THR A O 1
ATOM 1936 N N . PRO A 1 238 ? -62.528 -1.938 86.574 1.00 63.28 238 PRO A N 1
ATOM 1937 C CA . PRO A 1 238 ? -62.745 -0.982 87.644 1.00 63.28 238 PRO A CA 1
ATOM 1938 C C . PRO A 1 238 ? -63.891 -0.075 87.225 1.00 63.28 238 PRO A C 1
ATOM 1940 O O . PRO A 1 238 ? -63.833 0.545 86.161 1.00 63.28 238 PRO A O 1
ATOM 1943 N N . GLN A 1 239 ? -64.950 -0.048 88.034 1.00 68.00 239 GLN A N 1
ATOM 1944 C CA . GLN A 1 239 ? -66.099 0.812 87.799 1.00 68.00 239 GLN A CA 1
ATOM 1945 C C . GLN A 1 239 ? -65.585 2.213 87.478 1.00 68.00 239 GLN A C 1
ATOM 1947 O O . GLN A 1 239 ? -64.727 2.727 88.202 1.00 68.00 239 GLN A O 1
ATOM 1952 N N . ARG A 1 240 ? -66.053 2.777 86.358 1.00 64.06 240 ARG A N 1
ATOM 1953 C CA . ARG A 1 240 ? -65.595 4.055 85.806 1.00 64.06 240 ARG A CA 1
ATOM 1954 C C . ARG A 1 240 ? -65.619 5.105 86.918 1.00 64.06 240 ARG A C 1
ATOM 1956 O O . ARG A 1 240 ? -66.675 5.640 87.244 1.00 64.06 240 ARG A O 1
ATOM 1963 N N . LYS A 1 241 ? -64.464 5.356 87.545 1.00 70.38 241 LYS A N 1
ATOM 1964 C CA . LYS A 1 241 ? -64.350 6.352 88.608 1.00 70.38 241 LYS A CA 1
ATOM 1965 C C . LYS A 1 241 ? -64.562 7.698 87.939 1.00 70.38 241 LYS A C 1
ATOM 1967 O O . LYS A 1 241 ? -63.795 8.077 87.055 1.00 70.38 241 LYS A O 1
ATOM 1972 N N . THR A 1 242 ? -65.613 8.404 88.332 1.00 67.25 242 THR A N 1
ATOM 1973 C CA . THR A 1 242 ? -65.777 9.818 88.008 1.00 67.25 242 THR A CA 1
ATOM 1974 C C . THR A 1 242 ? -64.676 10.564 88.746 1.00 67.25 242 THR A C 1
ATOM 1976 O O . THR A 1 242 ? -64.818 10.914 89.916 1.00 67.25 242 THR A O 1
ATOM 1979 N N . LEU A 1 243 ? -63.526 10.713 88.096 1.00 67.88 243 LEU A N 1
ATOM 1980 C CA . LEU A 1 243 ? -62.471 11.580 88.585 1.00 67.88 243 LEU A CA 1
ATOM 1981 C C . LEU A 1 243 ? -62.965 13.010 88.401 1.00 67.88 243 LEU A C 1
ATOM 1983 O O . LEU A 1 243 ? -62.941 13.562 87.302 1.00 67.88 243 LEU A O 1
ATOM 1987 N N . THR A 1 244 ? -63.472 13.586 89.484 1.00 73.44 244 THR A N 1
ATOM 1988 C CA . THR A 1 244 ? -63.738 15.015 89.566 1.00 73.44 244 THR A CA 1
ATOM 1989 C C . THR A 1 244 ? -62.381 15.701 89.618 1.00 73.44 244 THR A C 1
ATOM 1991 O O . THR A 1 244 ? -61.720 15.718 90.656 1.00 73.44 244 THR A O 1
ATOM 1994 N N . TYR A 1 245 ? -61.911 16.185 88.470 1.00 71.69 245 TYR A N 1
ATOM 1995 C CA . TYR A 1 245 ? -60.690 16.979 88.421 1.00 71.69 245 TYR A CA 1
ATOM 1996 C C . TYR A 1 245 ? -60.893 18.249 89.262 1.00 71.69 245 TYR A C 1
ATOM 1998 O O . TYR A 1 245 ? -61.964 18.859 89.165 1.00 71.69 245 TYR A O 1
ATOM 2006 N N . PRO A 1 246 ? -59.911 18.660 90.084 1.00 73.44 246 PRO A N 1
ATOM 2007 C CA . PRO A 1 246 ? -59.988 19.919 90.812 1.00 73.44 246 PRO A CA 1
ATOM 2008 C C . PRO A 1 246 ? -60.221 21.064 89.818 1.00 73.44 246 PRO A C 1
ATOM 2010 O O . PRO A 1 246 ? -59.390 21.301 88.944 1.00 73.44 246 PRO A O 1
ATOM 2013 N N . GLN A 1 247 ? -61.365 21.749 89.918 1.00 64.62 247 GLN A N 1
ATOM 2014 C CA . GLN A 1 247 ? -61.643 22.953 89.119 1.00 64.62 247 GLN A CA 1
ATOM 2015 C C . GLN A 1 247 ? -60.839 24.162 89.604 1.00 64.62 247 GLN A C 1
ATOM 2017 O O . GLN A 1 247 ? -60.716 25.155 88.888 1.00 64.62 247 GLN A O 1
ATOM 2022 N N . GLU A 1 248 ? -60.253 24.069 90.795 1.00 68.69 248 GLU A N 1
ATOM 2023 C CA . GLU A 1 248 ? -59.230 24.998 91.241 1.00 68.69 248 GLU A CA 1
ATOM 2024 C C . GLU A 1 248 ? -57.948 24.708 90.464 1.00 68.69 248 GLU A C 1
ATOM 2026 O O . GLU A 1 248 ? -57.101 23.903 90.857 1.00 68.69 248 GLU A O 1
ATOM 2031 N N . LEU A 1 249 ? -57.823 25.372 89.314 1.00 66.12 249 LEU A N 1
ATOM 2032 C CA . LEU A 1 249 ? -56.543 25.554 88.654 1.00 66.12 249 LEU A CA 1
ATOM 2033 C C . LEU A 1 249 ? -55.624 26.232 89.674 1.00 66.12 249 LEU A C 1
ATOM 2035 O O . LEU A 1 249 ? -55.716 27.440 89.891 1.00 66.12 249 LEU A O 1
ATOM 2039 N N . VAL A 1 250 ? -54.756 25.451 90.325 1.00 63.97 250 VAL A N 1
ATOM 2040 C CA . VAL A 1 250 ? -53.638 25.991 91.101 1.00 63.97 250 VAL A CA 1
ATOM 2041 C C . VAL A 1 250 ? -52.955 26.988 90.184 1.00 63.97 250 VAL A C 1
ATOM 2043 O O . VAL A 1 250 ? -52.524 26.603 89.095 1.00 63.97 250 VAL A O 1
ATOM 2046 N N . ALA A 1 251 ? -52.942 28.262 90.589 1.00 65.56 251 ALA A N 1
ATOM 2047 C CA . ALA A 1 251 ? -52.456 29.354 89.767 1.00 65.56 251 ALA A CA 1
ATOM 2048 C C . ALA A 1 251 ? -51.097 28.959 89.192 1.00 65.56 251 ALA A C 1
ATOM 2050 O O . ALA A 1 251 ? -50.091 28.876 89.904 1.00 65.56 251 ALA A O 1
ATOM 2051 N N . THR A 1 252 ? -51.074 28.658 87.893 1.00 70.50 252 THR A N 1
ATOM 2052 C CA . THR A 1 252 ? -49.813 28.465 87.201 1.00 70.50 252 THR A CA 1
ATOM 2053 C C . THR A 1 252 ? -49.009 29.733 87.423 1.00 70.50 252 THR A C 1
ATOM 2055 O O . THR A 1 252 ? -49.570 30.831 87.426 1.00 70.50 252 THR A O 1
ATOM 2058 N N . SER A 1 253 ? -47.703 29.575 87.629 1.00 71.69 253 SER A N 1
ATOM 2059 C CA . SER A 1 253 ? -46.738 30.676 87.640 1.00 71.69 253 SER A CA 1
ATOM 2060 C C . SER A 1 253 ? -47.170 31.783 86.662 1.00 71.69 253 SER A C 1
ATOM 2062 O O . SER A 1 253 ? -47.514 31.427 85.532 1.00 71.69 253 SER A O 1
ATOM 2064 N N . PRO A 1 254 ? -47.109 33.077 87.043 1.00 83.62 254 PRO A N 1
ATOM 2065 C CA . PRO A 1 254 ? -47.533 34.187 86.192 1.00 83.62 254 PRO A CA 1
ATOM 2066 C C . PRO A 1 254 ? -47.060 33.990 84.752 1.00 83.62 254 PRO A C 1
ATOM 2068 O O . PRO A 1 254 ? -45.907 33.594 84.545 1.00 83.62 254 PRO A O 1
ATOM 2071 N N . LEU A 1 255 ? -47.946 34.222 83.780 1.00 82.25 255 LEU A N 1
ATOM 2072 C CA . LEU A 1 255 ? -47.722 33.910 82.363 1.00 82.25 255 LEU A CA 1
ATOM 2073 C C . LEU A 1 255 ? -46.351 34.401 81.874 1.00 82.25 255 LEU A C 1
ATOM 2075 O O . LEU A 1 255 ? -45.629 33.664 81.204 1.00 82.25 255 LEU A O 1
ATOM 2079 N N . ASP A 1 256 ? -45.935 35.588 82.312 1.00 85.81 256 ASP A N 1
ATOM 2080 C CA . ASP A 1 256 ? -44.635 36.175 81.982 1.00 85.81 256 ASP A CA 1
ATOM 2081 C C . ASP A 1 256 ? -43.446 35.310 82.403 1.00 85.81 256 ASP A C 1
ATOM 2083 O O . ASP A 1 256 ? -42.462 35.193 81.674 1.00 85.81 256 ASP A O 1
ATOM 2087 N N . ARG A 1 257 ? -43.525 34.651 83.560 1.00 85.56 257 ARG A N 1
ATOM 2088 C CA . ARG A 1 257 ? -42.469 33.755 84.043 1.00 85.56 257 ARG A CA 1
ATOM 2089 C C . ARG A 1 257 ? -42.418 32.463 83.226 1.00 85.56 257 ARG A C 1
ATOM 2091 O O . ARG A 1 257 ? -41.325 31.942 83.004 1.00 85.56 257 ARG A O 1
ATOM 2098 N N . VAL A 1 258 ? -43.558 31.976 82.738 1.00 84.81 258 VAL A N 1
ATOM 2099 C CA . VAL A 1 258 ? -43.619 30.825 81.821 1.00 84.81 258 VAL A CA 1
ATOM 2100 C C . VAL A 1 258 ? -43.042 31.208 80.457 1.00 84.81 258 VAL A C 1
ATOM 2102 O O . VAL A 1 258 ? -42.138 30.534 79.965 1.00 84.81 258 VAL A O 1
ATOM 2105 N N . LEU A 1 259 ? -43.463 32.343 79.893 1.00 88.56 259 LEU A N 1
ATOM 2106 C CA . LEU A 1 259 ? -42.947 32.858 78.622 1.00 88.56 259 LEU A CA 1
ATOM 2107 C C . LEU A 1 259 ? -41.439 33.122 78.679 1.00 88.56 259 LEU A C 1
ATOM 2109 O O . LEU A 1 259 ? -40.721 32.782 77.740 1.00 88.56 259 LEU A O 1
ATOM 2113 N N . ARG A 1 260 ? -40.932 33.668 79.791 1.00 89.31 260 ARG A N 1
ATOM 2114 C CA . ARG A 1 260 ? -39.495 33.904 79.985 1.00 89.31 260 ARG A CA 1
ATOM 2115 C C . ARG A 1 260 ? -38.700 32.596 79.989 1.00 89.31 260 ARG A C 1
ATOM 2117 O O . ARG A 1 260 ? -37.639 32.546 79.377 1.00 89.31 260 ARG A O 1
ATOM 2124 N N . ARG A 1 261 ? -39.221 31.529 80.611 1.00 89.62 261 ARG A N 1
ATOM 2125 C CA . ARG A 1 261 ? -38.600 30.192 80.566 1.00 89.62 261 ARG A CA 1
ATOM 2126 C C . ARG A 1 261 ? -38.566 29.628 79.147 1.00 89.62 261 ARG A C 1
ATOM 2128 O O . ARG A 1 261 ? -37.517 29.161 78.727 1.00 89.62 261 ARG A O 1
ATOM 2135 N N . PHE A 1 262 ? -39.668 29.722 78.401 1.00 88.50 262 PHE A N 1
ATOM 2136 C CA . PHE A 1 262 ? -39.713 29.240 77.015 1.00 88.50 262 PHE A CA 1
ATOM 2137 C C . PHE A 1 262 ? -38.785 30.021 76.080 1.00 88.50 262 PHE A C 1
ATOM 2139 O O . PHE A 1 262 ? -38.140 29.416 75.229 1.00 88.50 262 PHE A O 1
ATOM 2146 N N . ARG A 1 263 ? -38.680 31.347 76.249 1.00 91.62 263 ARG A N 1
ATOM 2147 C CA . ARG A 1 263 ? -37.748 32.177 75.468 1.00 91.62 263 ARG A CA 1
ATOM 2148 C C . ARG A 1 263 ? -36.291 31.799 75.743 1.00 91.62 263 ARG A C 1
ATOM 2150 O O . ARG A 1 263 ? -35.561 31.556 74.793 1.00 91.62 263 ARG A O 1
ATOM 2157 N N . LEU A 1 264 ? -35.911 31.661 77.018 1.00 90.31 264 LEU A N 1
ATOM 2158 C CA . LEU A 1 264 ? -34.562 31.231 77.412 1.00 90.31 264 LEU A CA 1
ATOM 2159 C C . LEU A 1 264 ? -34.232 29.810 76.941 1.00 90.31 264 LEU A C 1
ATOM 2161 O O . LEU A 1 264 ? -33.092 29.529 76.593 1.00 90.31 264 LEU A O 1
ATOM 2165 N N . GLN A 1 265 ? -35.213 28.904 76.945 1.00 91.06 265 GLN A N 1
ATOM 2166 C CA . GLN A 1 265 ? -35.012 27.550 76.435 1.00 91.06 265 GLN A CA 1
ATOM 2167 C C 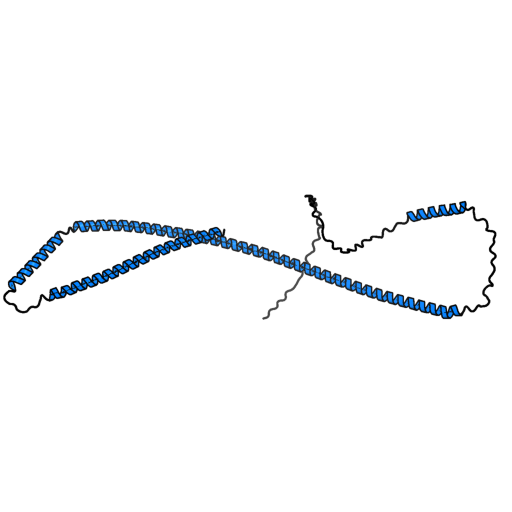. GLN A 1 265 ? -34.788 27.560 74.920 1.00 91.06 265 GLN A C 1
ATOM 2169 O O . GLN A 1 265 ? -33.844 26.940 74.450 1.00 91.06 265 GLN A O 1
ATOM 2174 N N . ARG A 1 266 ? -35.596 28.321 74.166 1.00 88.06 266 ARG A N 1
ATOM 2175 C CA . ARG A 1 266 ? -35.405 28.456 72.718 1.00 88.06 266 ARG A CA 1
ATOM 2176 C C . ARG A 1 266 ? -34.050 29.040 72.354 1.00 88.06 266 ARG A C 1
ATOM 2178 O O . ARG A 1 266 ? -33.466 28.548 71.406 1.00 88.06 266 ARG A O 1
ATOM 2185 N N . GLU A 1 267 ? -33.573 30.047 73.081 1.00 88.50 267 GLU A N 1
ATOM 2186 C CA . GLU A 1 267 ? -32.255 30.652 72.844 1.00 88.50 267 GLU A CA 1
ATOM 2187 C C . GLU A 1 267 ? -31.135 29.606 72.969 1.00 88.50 267 GLU A C 1
ATOM 2189 O O . GLU A 1 267 ? -30.320 29.459 72.062 1.00 88.50 267 GLU A O 1
ATOM 2194 N N . LYS A 1 268 ? -31.182 28.772 74.018 1.00 87.12 268 LYS A N 1
ATOM 2195 C CA . LYS A 1 268 ? -30.243 27.651 74.191 1.00 87.12 268 LYS A CA 1
ATOM 2196 C C . LYS A 1 268 ? -30.343 26.611 73.077 1.00 87.12 268 LYS A C 1
ATOM 2198 O O . LYS A 1 268 ? -29.318 26.132 72.601 1.00 87.12 268 LYS A O 1
ATOM 2203 N N . ASP A 1 269 ? -31.560 26.255 72.674 1.00 86.12 269 ASP A N 1
ATOM 2204 C CA . ASP A 1 269 ? -31.782 25.250 71.633 1.00 86.12 269 ASP A CA 1
ATOM 2205 C C . ASP A 1 269 ? -31.349 25.776 70.248 1.00 86.12 269 ASP A C 1
ATOM 2207 O O . ASP A 1 269 ? -30.808 25.019 69.441 1.00 86.12 269 ASP A O 1
ATOM 2211 N N . THR A 1 270 ? -31.532 27.074 69.968 1.00 82.81 270 THR A N 1
ATOM 2212 C CA . THR A 1 270 ? -31.060 27.706 68.726 1.00 82.81 270 THR A CA 1
ATOM 2213 C C . THR A 1 270 ? -29.547 27.848 68.688 1.00 82.81 270 THR A C 1
ATOM 2215 O O . THR A 1 270 ? -28.959 27.561 67.648 1.00 82.81 270 THR A O 1
ATOM 2218 N N . ASP A 1 271 ? -28.910 28.213 69.803 1.00 78.25 271 ASP A N 1
ATOM 2219 C CA . ASP A 1 271 ? -27.447 28.261 69.887 1.00 78.25 271 ASP A CA 1
ATOM 2220 C C . ASP A 1 271 ? -26.847 26.870 69.646 1.00 78.25 271 ASP A C 1
ATOM 2222 O O . ASP A 1 271 ? -25.867 26.726 68.915 1.00 78.25 271 ASP A O 1
ATOM 2226 N N . LEU A 1 272 ? -27.483 25.817 70.171 1.00 78.62 272 LEU A N 1
ATOM 2227 C CA . LEU A 1 272 ? -27.081 24.437 69.903 1.00 78.62 272 LEU A CA 1
ATOM 2228 C C . LEU A 1 272 ? -27.238 24.071 68.414 1.00 78.62 272 LEU A C 1
ATOM 2230 O O . LEU A 1 272 ? -26.341 23.461 67.834 1.00 78.62 272 LEU A O 1
ATOM 2234 N N . ALA A 1 273 ? -28.351 24.465 67.784 1.00 71.12 273 ALA A N 1
ATOM 2235 C CA . ALA A 1 273 ? -28.657 24.165 66.383 1.00 71.12 273 ALA A CA 1
ATOM 2236 C C . ALA A 1 273 ? -27.713 24.855 65.381 1.00 71.12 273 ALA A C 1
ATOM 2238 O O . ALA A 1 273 ? -27.398 24.272 64.346 1.00 71.12 273 ALA A O 1
ATOM 2239 N N . VAL A 1 274 ? -27.230 26.066 65.684 1.00 72.75 274 VAL A N 1
ATOM 2240 C CA . VAL A 1 274 ? -26.267 26.799 64.836 1.00 72.75 274 VAL A CA 1
ATOM 2241 C C . VAL A 1 274 ? -24.878 26.147 64.848 1.00 72.75 274 VAL A C 1
ATOM 2243 O O . VAL A 1 274 ? -24.127 26.276 63.882 1.00 72.75 274 VAL A O 1
ATOM 2246 N N . HIS A 1 275 ? -24.539 25.412 65.909 1.00 69.50 275 HIS A N 1
ATOM 2247 C CA . HIS A 1 275 ? -23.246 24.741 66.057 1.00 69.50 275 HIS A CA 1
ATOM 2248 C C . HIS A 1 275 ? -23.238 23.266 65.638 1.00 69.50 275 HIS A C 1
ATOM 2250 O O . HIS A 1 275 ? -22.187 22.625 65.707 1.00 69.50 275 HIS A O 1
ATOM 2256 N N . LEU A 1 276 ? -24.363 22.721 65.167 1.00 73.06 276 LEU A N 1
ATOM 2257 C CA . LEU A 1 276 ? -24.366 21.398 64.552 1.00 73.06 276 LEU A CA 1
ATOM 2258 C C . LEU A 1 276 ? -23.642 21.469 63.195 1.00 73.06 276 LEU A C 1
ATOM 2260 O O . LEU A 1 276 ? -24.029 22.275 62.346 1.00 73.06 276 LEU A O 1
ATOM 2264 N N . PRO A 1 277 ? -22.590 20.656 62.969 1.00 69.38 277 PRO A N 1
ATOM 2265 C CA . PRO A 1 277 ? -21.907 20.617 61.686 1.00 69.38 277 PRO A CA 1
ATOM 2266 C C . PRO A 1 277 ? -22.918 20.189 60.625 1.00 69.38 277 PRO A C 1
ATOM 2268 O O . PRO A 1 277 ? -23.389 19.054 60.621 1.00 69.38 277 PRO A O 1
ATOM 2271 N N . LEU A 1 278 ? -23.282 21.123 59.746 1.00 65.44 278 LEU A N 1
ATOM 2272 C CA . LEU A 1 278 ? -24.071 20.811 58.565 1.00 65.44 278 LEU A CA 1
ATOM 2273 C C . LEU A 1 278 ? -23.238 19.839 57.730 1.00 65.44 278 LEU A C 1
ATOM 2275 O O . LEU A 1 278 ? -22.218 20.219 57.151 1.00 65.44 278 LEU A O 1
ATOM 2279 N N . GLU A 1 279 ? -23.634 18.568 57.719 1.00 60.31 279 GLU A N 1
ATOM 2280 C CA . GLU A 1 279 ? -23.064 17.572 56.823 1.00 60.31 279 GLU A CA 1
ATOM 2281 C C . GLU A 1 279 ? -23.347 18.021 55.384 1.00 60.31 279 GLU A C 1
ATOM 2283 O O . GLU A 1 279 ? -24.426 17.807 54.834 1.00 60.31 279 GLU A O 1
ATOM 2288 N N . ASN A 1 280 ? -22.366 18.684 54.767 1.00 53.75 280 ASN A N 1
ATOM 2289 C CA . ASN A 1 280 ? -22.356 19.080 53.358 1.00 53.75 280 ASN A CA 1
ATOM 2290 C C . ASN A 1 280 ? -22.210 17.845 52.438 1.00 53.75 280 ASN A C 1
ATOM 2292 O O . ASN A 1 280 ? -21.331 17.791 51.583 1.00 53.75 280 ASN A O 1
ATOM 2296 N N . SER A 1 281 ? -23.062 16.832 52.622 1.00 51.62 281 SER A N 1
ATOM 2297 C CA . SER A 1 281 ? -23.056 15.556 51.896 1.00 51.62 281 SER A CA 1
ATOM 2298 C C . SER A 1 281 ? -23.988 15.544 50.673 1.00 51.62 281 SER A C 1
ATOM 2300 O O . SER A 1 281 ? -24.227 14.489 50.085 1.00 51.62 281 SER A O 1
ATOM 2302 N N . PHE A 1 282 ? -24.505 16.690 50.231 1.00 53.81 282 PHE A N 1
ATOM 2303 C CA . PHE A 1 282 ? -25.220 16.778 48.955 1.00 53.81 282 PHE A CA 1
ATOM 2304 C C . PHE A 1 282 ? -24.266 17.192 47.828 1.00 53.81 282 PHE A C 1
ATOM 2306 O O . PHE A 1 282 ? -24.415 18.245 47.216 1.00 53.81 282 PHE A O 1
ATOM 2313 N N . ASN A 1 283 ? -23.292 16.324 47.532 1.00 51.28 283 ASN A N 1
ATOM 2314 C CA . ASN A 1 283 ? -22.654 16.293 46.216 1.00 51.28 283 ASN A CA 1
ATOM 2315 C C . ASN A 1 283 ? -23.669 15.733 45.214 1.00 51.28 283 ASN A C 1
ATOM 2317 O O . ASN A 1 283 ? -23.704 14.538 44.925 1.00 51.28 283 ASN A O 1
ATOM 2321 N N . SER A 1 284 ? -24.533 16.604 44.701 1.00 52.62 284 SER A N 1
ATOM 2322 C CA . SER A 1 284 ? -25.382 16.315 43.551 1.00 52.62 284 SER A CA 1
ATOM 2323 C C . SER A 1 284 ? -24.592 16.504 42.253 1.00 52.62 284 SER A C 1
ATOM 2325 O O . SER A 1 284 ? -24.884 17.408 41.475 1.00 52.62 284 SER A O 1
ATOM 2327 N N . ASP A 1 285 ? -23.619 15.627 42.007 1.00 51.00 285 ASP A N 1
ATOM 2328 C CA . ASP A 1 285 ? -23.093 15.374 40.662 1.00 51.00 285 ASP A CA 1
ATOM 2329 C C . ASP A 1 285 ? -23.943 14.276 40.005 1.00 51.00 285 ASP A C 1
ATOM 2331 O O . ASP A 1 285 ? -23.513 13.151 39.770 1.00 51.00 285 ASP A O 1
ATOM 2335 N N . ILE A 1 286 ? -25.205 14.607 39.725 1.00 50.16 286 ILE A N 1
ATOM 2336 C CA . ILE A 1 286 ? -26.055 13.857 38.795 1.00 50.16 286 ILE A CA 1
ATOM 2337 C C . ILE A 1 286 ? -26.251 14.764 37.579 1.00 50.16 286 ILE A C 1
ATOM 2339 O O . ILE A 1 286 ? -27.226 15.499 37.441 1.00 50.16 286 ILE A O 1
ATOM 2343 N N . SER A 1 287 ? -25.246 14.749 36.702 1.00 49.34 287 SER A N 1
ATOM 2344 C CA . SER A 1 287 ? -25.352 15.307 35.355 1.00 49.34 287 SER A CA 1
ATOM 2345 C C . SER A 1 287 ? -26.133 14.323 34.487 1.00 49.34 287 SER A C 1
ATOM 2347 O O . SER A 1 287 ? -25.574 13.400 33.904 1.00 49.34 287 SER A O 1
ATOM 2349 N N . ILE A 1 288 ? -27.453 14.508 34.427 1.00 46.88 288 ILE A N 1
ATOM 2350 C CA . ILE A 1 288 ? -28.313 13.875 33.424 1.00 46.88 288 ILE A CA 1
ATOM 2351 C C . ILE A 1 288 ? -28.146 14.671 32.125 1.00 46.88 288 ILE A C 1
ATOM 2353 O O . ILE A 1 288 ? -28.781 15.708 31.920 1.00 46.88 288 ILE A O 1
ATOM 2357 N N . GLU A 1 289 ? -27.278 14.183 31.239 1.00 45.41 289 GLU A N 1
ATOM 2358 C CA . GLU A 1 289 ? -27.262 14.572 29.829 1.00 45.41 289 GLU A CA 1
ATOM 2359 C C . GLU A 1 289 ? -28.574 14.121 29.174 1.00 45.41 289 GLU A C 1
ATOM 2361 O O . GLU A 1 289 ? -28.733 12.988 28.724 1.00 45.41 289 GLU A O 1
ATOM 2366 N N . SER A 1 290 ? -29.548 15.030 29.124 1.00 44.03 290 SER A N 1
ATOM 2367 C CA . SER A 1 290 ? -30.704 14.899 28.243 1.00 44.03 290 SER A CA 1
ATOM 2368 C C . SER A 1 290 ? -30.428 15.668 26.954 1.00 44.03 290 SER A C 1
ATOM 2370 O O . SER A 1 290 ? -30.367 16.899 26.921 1.00 44.03 290 SER A O 1
ATOM 2372 N N . GLY A 1 291 ? -30.230 14.909 25.877 1.00 49.81 291 GLY A N 1
ATOM 2373 C CA . GLY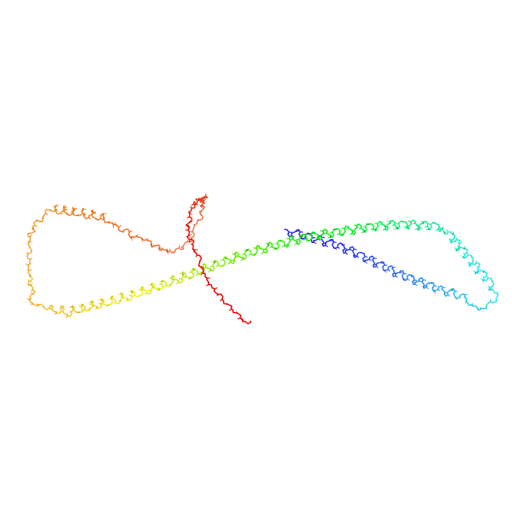 A 1 291 ? -30.054 15.432 24.533 1.00 49.81 291 GLY A CA 1
ATOM 2374 C C . GLY A 1 291 ? -31.236 16.297 24.100 1.00 49.81 291 GLY A C 1
ATOM 2375 O O . GLY A 1 291 ? -32.396 15.886 24.157 1.00 49.81 291 GLY A O 1
ATOM 2376 N N . LYS A 1 292 ? -30.928 17.496 23.605 1.00 46.59 292 LYS A N 1
ATOM 2377 C CA . LYS A 1 292 ? -31.831 18.281 22.765 1.00 46.59 292 LYS A CA 1
ATOM 2378 C C . LYS A 1 292 ? -31.075 18.788 21.547 1.00 46.59 292 LYS A C 1
ATOM 2380 O O . LYS A 1 292 ? -30.306 19.741 21.620 1.00 46.59 292 LYS A O 1
ATOM 2385 N N . ASN A 1 293 ? -31.382 18.151 20.421 1.00 49.75 293 ASN A N 1
ATOM 2386 C CA . ASN A 1 293 ? -31.356 18.752 19.095 1.00 49.75 293 ASN A CA 1
ATOM 2387 C C . ASN A 1 293 ? -31.949 20.163 19.145 1.00 49.75 293 ASN A C 1
ATOM 2389 O O . ASN A 1 293 ? -33.136 20.291 19.448 1.00 49.75 293 ASN A O 1
ATOM 2393 N N . LYS A 1 294 ? -31.168 21.181 18.771 1.00 46.19 294 LYS A N 1
ATOM 2394 C CA . LYS A 1 294 ? -31.670 22.367 18.067 1.00 46.19 294 LYS A CA 1
ATOM 2395 C C . LYS A 1 294 ? -30.614 22.902 17.107 1.00 46.19 294 LYS A C 1
ATOM 2397 O O . LYS A 1 294 ? -29.525 23.308 17.501 1.00 46.19 294 LYS A O 1
ATOM 2402 N N . GLU A 1 295 ? -31.004 22.883 15.842 1.00 46.47 295 GLU A N 1
ATOM 2403 C CA . GLU A 1 295 ? -30.432 23.629 14.736 1.00 46.47 295 GLU A CA 1
ATOM 2404 C C . GLU A 1 295 ? -30.307 25.130 15.027 1.00 46.47 295 GLU A C 1
ATOM 2406 O O . GLU A 1 295 ? -31.110 25.712 15.755 1.00 46.47 295 GLU A O 1
ATOM 2411 N N . ASN A 1 296 ? -29.359 25.734 14.304 1.00 50.56 296 ASN A N 1
ATOM 2412 C CA . ASN A 1 296 ? -29.310 27.132 13.880 1.00 50.56 296 ASN A CA 1
ATOM 2413 C C . ASN A 1 296 ? -29.260 28.199 14.982 1.00 50.56 296 ASN A C 1
ATOM 2415 O O . ASN A 1 2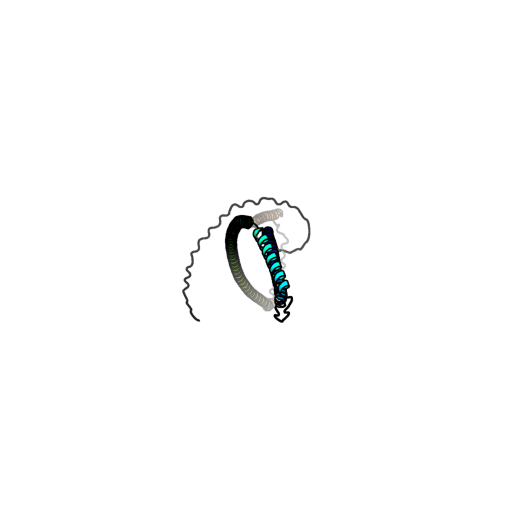96 ? -30.253 28.501 15.619 1.00 50.56 296 ASN A O 1
ATOM 2419 N N . TYR A 1 297 ? -28.122 28.894 15.093 1.00 42.81 297 TYR A N 1
ATOM 2420 C CA . TYR A 1 297 ? -28.033 30.323 14.755 1.00 42.81 297 TYR A CA 1
ATOM 2421 C C . TYR A 1 297 ? -26.593 30.854 14.886 1.00 42.81 297 TYR A C 1
ATOM 2423 O O . TYR A 1 297 ? -25.900 30.636 15.873 1.00 42.81 297 TYR A O 1
ATOM 2431 N N . ARG A 1 298 ? -26.245 31.701 13.908 1.00 41.66 298 ARG A N 1
ATOM 2432 C CA . ARG A 1 298 ? -25.273 32.810 13.952 1.00 41.66 298 ARG A CA 1
ATOM 2433 C C . ARG A 1 298 ? -23.772 32.496 13.979 1.00 41.66 298 ARG A C 1
ATOM 2435 O O . ARG A 1 298 ? -23.138 32.348 15.018 1.00 41.66 298 ARG A O 1
ATOM 2442 N N . LYS A 1 299 ? -23.185 32.699 12.791 1.00 53.81 299 LYS A N 1
ATOM 2443 C CA . LYS A 1 299 ? -21.849 33.276 12.584 1.00 53.81 299 LYS A CA 1
ATOM 2444 C C . LYS A 1 299 ? -21.594 34.409 13.592 1.00 53.81 299 LYS A C 1
ATOM 2446 O O . LYS A 1 299 ? -22.171 35.489 13.472 1.00 53.81 299 LYS A O 1
ATOM 2451 N N . LYS A 1 300 ? -20.705 34.174 14.555 1.00 46.16 300 LYS A N 1
ATOM 2452 C CA . LYS A 1 300 ? -20.006 35.222 15.300 1.00 46.16 300 LYS A CA 1
ATOM 2453 C C . LYS A 1 300 ? -18.517 35.061 15.041 1.00 46.16 300 LYS A C 1
ATOM 2455 O O . LYS A 1 300 ? -17.908 34.053 15.376 1.00 46.16 300 LYS A O 1
ATOM 2460 N N . THR A 1 301 ? -17.951 36.079 14.416 1.00 57.78 301 THR A N 1
ATOM 2461 C CA . THR A 1 301 ? -16.519 36.304 14.281 1.00 57.78 301 THR A CA 1
ATOM 2462 C C . THR A 1 301 ? -15.935 36.589 15.665 1.00 57.78 301 THR A C 1
ATOM 2464 O O . THR A 1 301 ? -15.935 37.734 16.117 1.00 57.78 301 THR A O 1
ATOM 2467 N N . SER A 1 302 ? -15.460 35.564 16.367 1.00 43.94 302 SER A N 1
ATOM 2468 C CA . SER A 1 302 ? -14.647 35.741 17.571 1.00 43.94 302 SER A CA 1
ATOM 2469 C C . SER A 1 302 ? -13.172 35.671 17.192 1.00 43.94 302 SER A C 1
ATOM 2471 O O . SER A 1 302 ? -12.660 34.634 16.772 1.00 43.94 302 SER A O 1
ATOM 2473 N N . ARG A 1 303 ? -12.498 36.813 17.331 1.00 49.53 303 ARG A N 1
ATOM 2474 C CA . ARG A 1 303 ? -11.042 36.939 17.288 1.00 49.53 303 ARG A CA 1
ATOM 2475 C C . ARG A 1 303 ? -10.428 35.969 18.301 1.00 49.53 303 ARG A C 1
ATOM 2477 O O . ARG A 1 303 ? -10.644 36.113 19.499 1.00 49.53 303 ARG A O 1
ATOM 2484 N N . LEU A 1 304 ? -9.653 35.008 17.808 1.00 56.97 304 LEU A N 1
ATOM 2485 C CA . LEU A 1 304 ? -8.763 34.185 18.621 1.00 56.97 304 LEU A CA 1
ATOM 2486 C C . LEU A 1 304 ? -7.677 35.078 19.246 1.00 56.97 304 LEU A C 1
ATOM 2488 O O . LEU A 1 304 ? -6.984 35.782 18.501 1.00 56.97 304 LEU A O 1
ATOM 2492 N N . PRO A 1 305 ? -7.450 35.044 20.568 1.00 55.75 305 PRO A N 1
ATOM 2493 C CA . PRO A 1 305 ? -6.207 35.548 21.121 1.00 55.75 305 PRO A CA 1
ATOM 2494 C C . PRO A 1 305 ? -5.065 34.608 20.710 1.00 55.75 305 PRO A C 1
ATOM 2496 O O . PRO A 1 305 ? -4.947 33.474 21.168 1.00 55.75 305 PRO A O 1
ATOM 2499 N N . LYS A 1 306 ? -4.189 35.098 19.829 1.00 58.97 306 LYS A N 1
ATOM 2500 C CA . LYS A 1 306 ? -2.858 34.525 19.608 1.00 58.97 306 LYS A CA 1
ATOM 2501 C C . LYS A 1 306 ? -2.041 34.740 20.882 1.00 58.97 306 LYS A C 1
ATOM 2503 O O . LYS A 1 306 ? -1.497 35.829 21.043 1.00 58.97 306 LYS A O 1
ATOM 2508 N N . LYS A 1 307 ? -1.977 33.740 21.766 1.00 56.12 307 LYS A N 1
ATOM 2509 C CA . LYS A 1 307 ? -0.828 33.409 22.639 1.00 56.12 307 LYS A CA 1
ATOM 2510 C C . LYS A 1 307 ? -1.227 32.309 23.627 1.00 56.12 307 LYS A C 1
ATOM 2512 O O . LYS A 1 307 ? -1.870 32.569 24.637 1.00 56.12 307 LYS A O 1
ATOM 2517 N N . LEU A 1 308 ? -0.796 31.086 23.329 1.00 58.19 308 LEU A N 1
ATOM 2518 C CA . LEU A 1 308 ? -0.698 30.012 24.314 1.00 58.19 308 LEU A CA 1
ATOM 2519 C C . LEU A 1 308 ? 0.403 30.377 25.330 1.00 58.19 308 LEU A C 1
ATOM 2521 O O . LEU A 1 308 ? 1.503 30.752 24.906 1.00 58.19 308 LEU A O 1
ATOM 2525 N N . PRO A 1 309 ? 0.155 30.283 26.647 1.00 59.56 309 PRO A N 1
ATOM 2526 C CA . PRO A 1 309 ? 1.219 30.365 27.636 1.00 59.56 309 PRO A CA 1
ATOM 2527 C C . PRO A 1 309 ? 2.159 29.166 27.466 1.00 59.56 309 PRO A C 1
ATOM 2529 O O . PRO A 1 309 ? 1.727 28.016 27.392 1.00 59.56 309 PRO A O 1
ATOM 2532 N N . LYS A 1 310 ? 3.465 29.441 27.381 1.00 58.25 310 LYS A N 1
ATOM 2533 C CA . LYS A 1 310 ? 4.512 28.414 27.369 1.00 58.25 310 LYS A CA 1
ATOM 2534 C C . LYS A 1 310 ? 4.473 27.678 28.708 1.00 58.25 310 LYS A C 1
ATOM 2536 O O . LYS A 1 310 ? 4.920 28.217 29.718 1.00 58.25 310 LYS A O 1
ATOM 2541 N N . PHE A 1 311 ? 3.930 26.466 28.704 1.00 51.50 311 PHE A N 1
ATOM 2542 C CA . PHE A 1 311 ? 3.976 25.558 29.842 1.00 51.50 311 PHE A CA 1
ATOM 2543 C C . PHE A 1 311 ? 5.447 25.193 30.094 1.00 51.50 311 PHE A C 1
ATOM 2545 O O . PHE A 1 311 ? 6.090 24.543 29.268 1.00 51.50 311 PHE A O 1
ATOM 2552 N N . LYS A 1 312 ? 6.014 25.701 31.193 1.00 55.34 312 LYS A N 1
ATOM 2553 C CA . LYS A 1 312 ? 7.332 25.285 31.683 1.00 55.34 312 LYS A CA 1
ATOM 2554 C C . LYS A 1 312 ? 7.210 23.857 32.211 1.00 55.34 312 LYS A C 1
ATOM 2556 O O . LYS A 1 312 ? 6.217 23.510 32.841 1.00 55.34 312 LYS A O 1
ATOM 2561 N N . GLY A 1 313 ? 8.207 23.046 31.871 1.00 48.50 313 GLY A N 1
ATOM 2562 C CA . GLY A 1 313 ? 8.190 21.597 32.001 1.00 48.50 313 GLY A CA 1
ATOM 2563 C C . GLY A 1 313 ? 7.862 21.103 33.404 1.00 48.50 313 GLY A C 1
ATOM 2564 O O . GLY A 1 313 ? 8.514 21.471 34.377 1.00 48.50 313 GLY A O 1
ATOM 2565 N N . PHE A 1 314 ? 6.892 20.197 33.467 1.00 49.53 314 PHE A N 1
ATOM 2566 C CA . PHE A 1 314 ? 6.823 19.239 34.553 1.00 49.53 314 PHE A CA 1
ATOM 2567 C C . PHE A 1 314 ? 7.929 18.208 34.339 1.00 49.53 314 PHE A C 1
ATOM 2569 O O . PHE A 1 314 ? 8.046 17.602 33.270 1.00 49.53 314 PHE A O 1
ATOM 2576 N N . ALA A 1 315 ? 8.777 18.072 35.356 1.00 53.53 315 ALA A N 1
ATOM 2577 C CA . ALA A 1 315 ? 9.786 17.036 35.441 1.00 53.53 315 ALA A CA 1
ATOM 2578 C C . ALA A 1 315 ? 9.110 15.666 35.299 1.00 53.53 315 ALA A C 1
ATOM 2580 O O . ALA A 1 315 ? 8.170 15.345 36.027 1.00 53.53 315 ALA A O 1
ATOM 2581 N N . LYS A 1 316 ? 9.575 14.875 34.329 1.00 59.34 316 LYS A N 1
ATOM 2582 C CA . LYS A 1 316 ? 9.150 13.485 34.164 1.00 59.34 316 LYS A CA 1
ATOM 2583 C C . LYS A 1 316 ? 9.584 12.703 35.412 1.00 59.34 316 LYS A C 1
ATOM 2585 O O . LYS A 1 316 ? 10.762 12.793 35.763 1.00 59.34 316 LYS A O 1
ATOM 2590 N N . PRO A 1 317 ? 8.698 11.935 36.065 1.00 53.88 317 PRO A N 1
ATOM 2591 C CA . PRO A 1 317 ? 9.116 11.031 37.122 1.00 53.88 317 PRO A CA 1
ATOM 2592 C C . PRO A 1 317 ? 10.009 9.938 36.525 1.00 53.88 317 PRO A C 1
ATOM 2594 O O . PRO A 1 317 ? 9.643 9.251 35.570 1.00 53.88 317 PRO A O 1
ATOM 2597 N N . THR A 1 318 ? 11.211 9.818 37.077 1.00 53.84 318 THR A N 1
ATOM 2598 C CA . THR A 1 318 ? 12.171 8.748 36.824 1.00 53.84 318 THR A CA 1
ATOM 2599 C C . THR A 1 318 ? 11.560 7.431 37.295 1.00 53.84 318 THR A C 1
ATOM 2601 O O . THR A 1 318 ? 11.448 7.179 38.493 1.00 53.84 318 THR A O 1
ATOM 2604 N N . LEU A 1 319 ? 11.133 6.592 36.351 1.00 55.62 319 LEU A N 1
ATOM 2605 C CA . LEU A 1 319 ? 10.733 5.221 36.648 1.00 55.62 319 LEU A CA 1
ATOM 2606 C C . LEU A 1 319 ? 11.982 4.389 36.995 1.00 55.62 319 LEU A C 1
ATOM 2608 O O . LEU A 1 319 ? 12.997 4.504 36.301 1.00 55.62 319 LEU A O 1
ATOM 2612 N N . PRO A 1 320 ? 11.937 3.549 38.044 1.00 57.69 320 PRO A N 1
ATOM 2613 C CA . PRO A 1 320 ? 13.049 2.678 38.395 1.00 57.69 320 PRO A CA 1
ATOM 2614 C C . PRO A 1 320 ? 13.256 1.605 37.318 1.00 57.69 320 PRO A C 1
ATOM 2616 O O . PRO A 1 320 ? 12.310 0.950 36.876 1.00 57.69 320 PRO A O 1
ATOM 2619 N N . MET A 1 321 ? 14.515 1.424 36.911 1.00 52.28 321 MET A N 1
ATOM 2620 C CA . MET A 1 321 ? 14.942 0.393 35.964 1.00 52.28 321 MET A CA 1
ATOM 2621 C C . MET A 1 321 ? 14.500 -0.996 36.442 1.00 52.28 321 MET A C 1
ATOM 2623 O O . MET A 1 321 ? 14.957 -1.489 37.475 1.00 52.28 321 MET A O 1
ATOM 2627 N N . ARG A 1 322 ? 13.629 -1.652 35.668 1.00 50.00 322 ARG A N 1
ATOM 2628 C CA . ARG A 1 322 ? 13.358 -3.084 35.820 1.00 50.00 322 ARG A CA 1
ATOM 2629 C C . ARG A 1 322 ? 14.558 -3.878 35.303 1.00 50.00 322 ARG A C 1
ATOM 2631 O O . ARG A 1 322 ? 15.028 -3.657 34.190 1.00 50.00 322 ARG A O 1
ATOM 2638 N N . LYS A 1 323 ? 15.038 -4.800 36.139 1.00 66.50 323 LYS A N 1
ATOM 2639 C CA . LYS A 1 323 ? 16.071 -5.790 35.811 1.00 66.50 323 LYS A CA 1
ATOM 2640 C C . LYS A 1 323 ? 15.578 -6.719 34.687 1.00 66.50 323 LYS A C 1
ATOM 2642 O O . LYS A 1 323 ? 14.396 -7.068 34.696 1.00 66.50 323 LYS A O 1
ATOM 2647 N N . PRO A 1 324 ? 16.451 -7.155 33.764 1.00 56.19 324 PRO A N 1
ATOM 2648 C CA . PRO A 1 324 ? 16.085 -8.137 32.753 1.00 56.19 324 PRO A CA 1
ATOM 2649 C C . PRO A 1 324 ? 15.864 -9.508 33.404 1.00 56.19 324 PRO A C 1
ATOM 2651 O O . PRO A 1 324 ? 16.715 -10.003 34.145 1.00 56.19 324 PRO A O 1
ATOM 2654 N N . LEU A 1 325 ? 14.711 -10.115 33.124 1.00 49.50 325 LEU A N 1
ATOM 2655 C CA . LEU A 1 325 ? 14.467 -11.527 33.390 1.00 49.50 325 LEU A CA 1
ATOM 2656 C C . LEU A 1 325 ? 15.224 -12.344 32.341 1.00 49.50 325 LEU A C 1
ATOM 2658 O O . LEU A 1 325 ? 14.953 -12.259 31.147 1.00 49.50 325 LEU A O 1
ATOM 2662 N N . ILE A 1 326 ? 16.190 -13.120 32.821 1.00 49.12 326 ILE A N 1
ATOM 2663 C CA . ILE A 1 326 ? 16.861 -14.183 32.079 1.00 49.12 326 ILE A CA 1
ATOM 2664 C C . ILE A 1 326 ? 15.808 -15.267 31.813 1.00 49.12 326 ILE A C 1
ATOM 2666 O O . ILE A 1 326 ? 15.465 -16.026 32.718 1.00 49.12 326 ILE A O 1
ATOM 2670 N N . SER A 1 327 ? 15.272 -15.334 30.593 1.00 49.59 327 SER A N 1
ATOM 2671 C CA . SER A 1 327 ? 14.540 -16.515 30.128 1.00 49.59 327 SER A CA 1
ATOM 2672 C C . SER A 1 327 ? 15.524 -17.450 29.435 1.00 49.59 327 SER A C 1
ATOM 2674 O O . SER A 1 327 ? 15.871 -17.260 28.269 1.00 49.59 327 SER A O 1
ATOM 2676 N N . ALA A 1 328 ? 15.987 -18.456 30.171 1.00 56.38 328 ALA A N 1
ATOM 2677 C CA . ALA A 1 328 ? 16.543 -19.649 29.567 1.00 56.38 328 ALA A CA 1
ATOM 2678 C C . ALA A 1 328 ? 15.401 -20.373 28.846 1.00 56.38 328 ALA A C 1
ATOM 2680 O O . ALA A 1 328 ? 14.479 -20.842 29.503 1.00 56.38 328 ALA A O 1
ATOM 2681 N N . ASN A 1 329 ? 15.456 -20.451 27.517 1.00 47.69 329 ASN A N 1
ATOM 2682 C CA . ASN A 1 329 ? 14.727 -21.475 26.783 1.00 47.69 329 ASN A CA 1
ATOM 2683 C C . ASN A 1 329 ? 15.711 -22.243 25.909 1.00 47.69 329 ASN A C 1
ATOM 2685 O O . ASN A 1 329 ? 16.264 -21.752 24.927 1.00 47.69 329 ASN A O 1
ATOM 2689 N N . SER A 1 330 ? 15.933 -23.460 26.382 1.00 50.50 330 SER A N 1
ATOM 2690 C CA . SER A 1 330 ? 16.540 -24.603 25.733 1.00 50.50 330 SER A CA 1
ATOM 2691 C C . SER A 1 330 ? 15.947 -24.854 24.348 1.00 50.50 330 SER A C 1
ATOM 2693 O O . SER A 1 330 ? 14.749 -25.081 24.203 1.00 50.50 330 SER A O 1
ATOM 2695 N N . HIS A 1 331 ? 16.821 -24.835 23.348 1.00 57.78 331 HIS A N 1
ATOM 2696 C CA . HIS A 1 331 ? 17.167 -26.008 22.545 1.00 57.78 331 HIS A CA 1
ATOM 2697 C C . HIS A 1 331 ? 16.102 -27.121 22.501 1.00 57.78 331 HIS A C 1
ATOM 2699 O O . HIS A 1 331 ? 15.974 -27.898 23.445 1.00 57.78 331 HIS A O 1
ATOM 2705 N N . MET A 1 332 ? 15.403 -27.221 21.372 1.00 54.38 332 MET A N 1
ATOM 2706 C CA . MET A 1 332 ? 14.889 -28.487 20.853 1.00 54.38 332 MET A CA 1
ATOM 2707 C C . MET A 1 332 ? 15.042 -28.463 19.336 1.00 54.38 332 MET A C 1
ATOM 2709 O O . MET A 1 332 ? 14.286 -27.804 18.622 1.00 54.38 332 MET A O 1
ATOM 2713 N N . ASP A 1 333 ? 16.071 -29.169 18.877 1.00 57.72 333 ASP A N 1
ATOM 2714 C CA . ASP A 1 333 ? 16.174 -29.657 17.513 1.00 57.72 333 ASP A CA 1
ATOM 2715 C C . ASP A 1 333 ? 15.007 -30.611 17.230 1.00 57.72 333 ASP A C 1
ATOM 2717 O O . ASP A 1 333 ? 14.722 -31.515 18.015 1.00 57.72 333 ASP A O 1
ATOM 2721 N N . SER A 1 334 ? 14.356 -30.452 16.082 1.00 55.12 334 SER A N 1
ATOM 2722 C CA . SER A 1 334 ? 13.664 -31.569 15.436 1.00 55.12 334 SER A CA 1
ATOM 2723 C C . SER A 1 334 ? 13.790 -31.451 13.921 1.00 55.12 334 SER A C 1
ATOM 2725 O O . SER A 1 334 ? 13.110 -30.692 13.240 1.00 55.12 334 SER A O 1
ATOM 2727 N N . SER A 1 335 ? 14.754 -32.223 13.433 1.00 57.22 335 SER A N 1
ATOM 2728 C CA . SER A 1 335 ? 14.796 -32.891 12.136 1.00 57.22 335 SER A CA 1
ATOM 2729 C C . SER A 1 335 ? 13.502 -33.643 11.804 1.00 57.22 335 SER A C 1
ATOM 2731 O O . SER A 1 335 ? 12.812 -34.055 12.734 1.00 57.22 335 SER A O 1
ATOM 2733 N N . THR A 1 336 ? 13.332 -33.975 10.512 1.00 56.53 336 THR A N 1
ATOM 2734 C CA . THR A 1 336 ? 12.288 -34.778 9.809 1.00 56.53 336 THR A CA 1
ATOM 2735 C C . THR A 1 336 ? 11.289 -33.901 9.037 1.00 56.53 336 THR A C 1
ATOM 2737 O O . THR A 1 336 ? 10.680 -33.022 9.630 1.00 56.53 336 THR A O 1
ATOM 2740 N N . VAL A 1 337 ? 11.084 -34.012 7.716 1.00 51.78 337 VAL A N 1
ATOM 2741 C CA . VAL A 1 337 ? 11.508 -34.932 6.631 1.00 51.78 337 VAL A CA 1
ATOM 2742 C C . VAL A 1 337 ? 11.808 -34.099 5.387 1.00 51.78 337 VAL A C 1
ATOM 2744 O O . VAL A 1 337 ? 11.074 -33.107 5.179 1.00 51.78 337 VAL A O 1
#

pLDDT: mean 79.27, std 18.74, range [37.38, 98.56]

Organism: Caerostris extrusa (NCBI:txid172846)

Sequence (337 aa):
MLKKKGKIKLKVALDLAKNLAELNNYLKLEDEADQDLVQFGEFKQTFNNVVDSIRPVKRKHYHPLEIRYTLGTINILEREKEQYDSSKFNEIIDSIDWDEISIKKESTSKKHKTVSSEIAQIWKSSSKNQIENYEELQTEFESHDTVLVKELQKNQQEINIISTAVSEKIDSAKHCLTECQESLKNSSAEMANQISEFEKRRIQTTSHLKEEIFNTDLMLEKFISEDLVKDISTGKTPQRKTLTYPQELVATSPLDRVLRRFRLQREKDTDLAVHLPLENSFNSDISIESGKNKENYRKKTSRLPKKLPKFKGFAKPTLPMRKPLISANSHMDSSTV

Radius of gyration: 71.6 Å; chains: 1; bounding box: 121×72×210 Å

InterPro domains:
  IPR025901 Kinesin-associated microtubule-binding domain [PF13931] (227-299)

Foldseek 3Di:
DVVVVVVVVVVVVVVVVVVVVVVVVVVVVVVVVVVVVVVVVVVVVVVVVVVVVVVVVVVVVDDDDDDPDPVVVVVVVVVVVVVVVVVVVVVVVVPDPVVVVVVVVVVVVVVVVVVVVVVVVVVVVVVVVVVVVVVVVVVVVVVVVVVVVVVVVVVVVVVVVVVVVVVVVVVVVVVVVVVVVVVVVVVVVVVVVVVVVVVVVVVVVVVVVVVVVVVVVVVVVCCVPPVVVPPPPPVPPPDPPPPPDPPPPPDDDPPVVVVVVVVVVVVVVVVVVVPDPPPPPPPPPPPDPDDDDDDDDDDDPDDDPPDDPPPDDDDDDDDDDDDDDDDDDDDDDDDDD